Protein AF-A0A2S3QBE5-F1 (afdb_monomer)

Radius of gyration: 23.79 Å; Cα contacts (8 Å, |Δi|>4): 312; chains: 1; bounding box: 50×62×62 Å

Nearest PDB structures (foldseek):
  3r3p-assembly1_B  TM=7.585E-01  e=1.479E-03  Bacillus phage 0305phi8-36
  9g6k-assembly1_LJ  TM=3.869E-01  e=1.834E-02  Toxoplasma gondii
  1a79-assembly1_D  TM=4.266E-01  e=2.723E-01  Methanocaldococcus jannaschii
  7ug6-assembly1_b  TM=2.601E-01  e=4.556E+00  Saccharomyces cerevisiae S288C

Foldseek 3Di:
DQAQFQQADQEEEAEDPFAADPVRQGDPCSDCCQDPCLLVVLVSRQRSHLHYYHYHYHDALVSDDPVDDGRPNVVVVSQVRVCVVVVNQDNPPPDPLPPDDDDPLLVVLVVLLVVVVWPWRAQDDDDPDGFRTWTAQPVDPNHTQEGEHEDDPDPDDDPVVVVVVVVVQVVVVSSLHDYDYDYSVVCVVCVPVSSVVVVVSVVVRNVSVVVVCVVDDDDDDDDDDDDDDDQDFPDDADDADADDDLVPDDLVNLLSNLVRRCNSSGDDDLVRSLVVVCVVRVPPDDDPVSSVSSVVSVVVNVVVVVPDPPPDD

Structure (mmCIF, N/CA/C/O backbone):
data_AF-A0A2S3QBE5-F1
#
_entry.id   AF-A0A2S3QBE5-F1
#
loop_
_atom_site.group_PDB
_atom_site.id
_atom_site.type_symbol
_atom_site.label_atom_id
_atom_site.label_alt_id
_atom_site.label_comp_id
_atom_site.label_asym_id
_atom_site.label_entity_id
_atom_site.label_seq_id
_atom_site.pdbx_PDB_ins_code
_atom_site.Cartn_x
_atom_site.Cartn_y
_atom_site.Cartn_z
_atom_site.occupancy
_atom_site.B_iso_or_equiv
_atom_site.auth_seq_id
_atom_site.auth_comp_id
_atom_site.auth_asym_id
_atom_site.auth_atom_id
_atom_site.pdbx_PDB_model_num
ATOM 1 N N . MET A 1 1 ? 8.080 -16.295 -15.513 1.00 43.34 1 MET 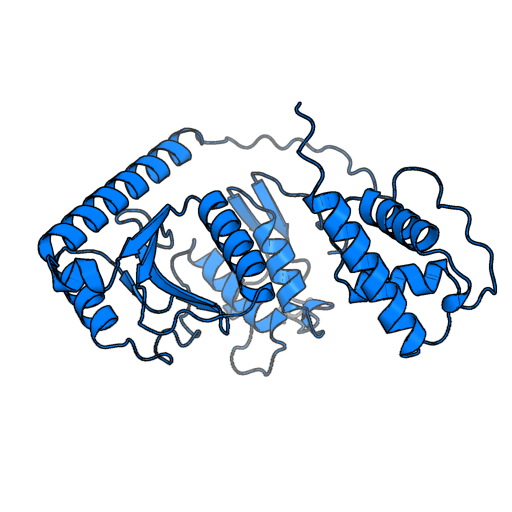A N 1
ATOM 2 C CA . MET A 1 1 ? 7.511 -15.038 -14.967 1.00 43.34 1 MET A CA 1
ATOM 3 C C . MET A 1 1 ? 7.467 -13.887 -15.988 1.00 43.34 1 MET A C 1
ATOM 5 O O . MET A 1 1 ? 7.116 -12.779 -15.624 1.00 43.34 1 MET A O 1
ATOM 9 N N . GLU A 1 2 ? 7.754 -14.125 -17.274 1.00 36.88 2 GLU A N 1
ATOM 10 C CA . GLU A 1 2 ? 7.909 -13.078 -18.308 1.00 36.88 2 GLU A CA 1
ATOM 11 C C . GLU A 1 2 ? 6.591 -12.658 -19.005 1.00 36.88 2 GLU A C 1
ATOM 13 O O . GLU A 1 2 ? 6.617 -11.936 -19.992 1.00 36.88 2 GLU A O 1
ATOM 18 N N . ARG A 1 3 ? 5.424 -13.124 -18.528 1.00 38.88 3 ARG A N 1
ATOM 19 C CA . ARG A 1 3 ? 4.136 -13.016 -19.254 1.00 38.88 3 ARG A CA 1
ATOM 20 C C . ARG A 1 3 ? 3.003 -12.293 -18.518 1.00 38.88 3 ARG A C 1
ATOM 22 O O . ARG A 1 3 ? 1.877 -12.337 -18.987 1.00 38.88 3 ARG A O 1
ATOM 29 N N . VAL A 1 4 ? 3.265 -11.642 -17.386 1.00 40.47 4 VAL A N 1
ATOM 30 C CA . VAL A 1 4 ? 2.201 -11.019 -16.569 1.00 40.47 4 VAL A CA 1
ATOM 31 C C . VAL A 1 4 ? 2.494 -9.543 -16.331 1.00 40.47 4 VAL A C 1
ATOM 33 O O . VAL A 1 4 ? 2.437 -9.057 -15.210 1.00 40.47 4 VAL A O 1
ATOM 36 N N . GLN A 1 5 ? 2.903 -8.817 -17.370 1.00 39.81 5 GLN A N 1
ATOM 37 C CA . GLN A 1 5 ? 3.203 -7.396 -17.247 1.00 39.81 5 GLN A CA 1
ATOM 38 C C . GLN A 1 5 ? 2.290 -6.616 -18.189 1.00 39.81 5 GLN A C 1
ATOM 40 O O . GLN A 1 5 ? 2.510 -6.630 -19.390 1.00 39.81 5 GLN A O 1
ATOM 45 N N . GLY A 1 6 ? 1.227 -6.033 -17.623 1.00 46.50 6 GLY A N 1
ATOM 46 C CA . GLY A 1 6 ? 0.128 -5.378 -18.349 1.00 46.50 6 GLY A CA 1
ATOM 47 C C . GLY A 1 6 ? -1.215 -6.116 -18.263 1.00 46.50 6 GLY A C 1
ATOM 48 O O . GLY A 1 6 ? -2.249 -5.504 -18.494 1.00 46.50 6 GLY A O 1
ATOM 49 N N . ASP A 1 7 ? -1.216 -7.399 -17.876 1.00 59.62 7 ASP A N 1
ATOM 50 C CA . ASP A 1 7 ? -2.447 -8.188 -17.744 1.00 59.62 7 ASP A CA 1
ATOM 51 C C . ASP A 1 7 ? -2.943 -8.218 -16.292 1.00 59.62 7 ASP A C 1
ATOM 53 O O . ASP A 1 7 ? -2.419 -8.951 -15.454 1.00 59.62 7 ASP A O 1
ATOM 57 N N . GLU A 1 8 ? -3.916 -7.367 -15.983 1.00 64.38 8 GLU A N 1
ATOM 58 C CA . GLU A 1 8 ? -4.601 -7.308 -14.693 1.00 64.38 8 GLU A CA 1
ATOM 59 C C . GLU A 1 8 ? -5.968 -7.998 -14.811 1.00 64.38 8 GLU A C 1
ATOM 61 O O . GLU A 1 8 ? -6.742 -7.745 -15.742 1.00 64.38 8 GLU A O 1
ATOM 66 N N . ARG A 1 9 ? -6.284 -8.889 -13.870 1.00 78.31 9 ARG A N 1
ATOM 67 C CA . ARG A 1 9 ? -7.507 -9.706 -13.883 1.00 78.31 9 ARG A CA 1
ATOM 68 C C . ARG A 1 9 ? -8.225 -9.597 -12.547 1.00 78.31 9 ARG A C 1
ATOM 70 O O . ARG A 1 9 ? -7.594 -9.411 -11.514 1.00 78.31 9 ARG A O 1
ATOM 77 N N . ASP A 1 10 ? -9.548 -9.760 -12.549 1.00 78.19 10 ASP A N 1
ATOM 78 C CA . ASP A 1 10 ? -10.312 -9.796 -11.292 1.00 78.19 10 ASP A CA 1
ATOM 79 C C . ASP A 1 10 ? -9.850 -10.935 -10.374 1.00 78.19 10 ASP A C 1
ATOM 81 O O . ASP A 1 10 ? -9.763 -10.752 -9.160 1.00 78.19 10 ASP A O 1
ATOM 85 N N . ALA A 1 11 ? -9.495 -12.077 -10.963 1.00 83.12 11 ALA A N 1
ATOM 86 C CA . ALA A 1 11 ? -8.949 -13.233 -10.273 1.00 83.12 11 ALA A CA 1
ATOM 87 C C . ALA A 1 11 ? -7.637 -13.678 -10.928 1.00 83.12 11 ALA A C 1
ATOM 89 O O . ALA A 1 11 ? -7.572 -13.824 -12.152 1.00 83.12 11 ALA A O 1
ATOM 90 N N . VAL A 1 12 ? -6.602 -13.914 -10.122 1.00 85.31 12 VAL A N 1
ATOM 91 C CA . VAL A 1 12 ? -5.307 -14.446 -10.572 1.00 85.31 12 VAL A CA 1
ATOM 92 C C . VAL A 1 12 ? -4.939 -15.668 -9.744 1.00 85.31 12 VAL A C 1
ATOM 94 O O . VAL A 1 12 ? -5.069 -15.664 -8.524 1.00 85.31 12 VAL A O 1
ATOM 97 N N . ILE A 1 13 ? -4.423 -16.702 -10.411 1.00 89.06 13 ILE A N 1
ATOM 98 C CA . ILE A 1 13 ? -3.770 -17.837 -9.757 1.00 89.06 13 ILE A CA 1
ATOM 99 C C . ILE A 1 13 ? -2.258 -17.640 -9.873 1.00 89.06 13 ILE A C 1
ATOM 101 O O . ILE A 1 13 ? -1.700 -17.674 -10.972 1.00 89.06 13 ILE A O 1
ATOM 105 N N . LEU A 1 14 ? -1.592 -17.439 -8.739 1.00 88.69 14 LEU A N 1
ATOM 106 C CA . LEU A 1 14 ? -0.142 -17.359 -8.639 1.00 88.69 14 LEU A CA 1
ATOM 107 C C . LEU A 1 14 ? 0.417 -18.718 -8.220 1.00 88.69 14 LEU A C 1
ATOM 109 O O . LEU A 1 14 ? 0.373 -19.097 -7.053 1.00 88.69 14 LEU A O 1
ATOM 113 N N . SER A 1 15 ? 0.968 -19.451 -9.184 1.00 89.56 15 SER A N 1
ATOM 114 C CA . SER A 1 15 ? 1.660 -20.711 -8.913 1.00 89.56 15 SER A CA 1
ATOM 115 C C . SER A 1 15 ? 3.145 -20.475 -8.630 1.00 89.56 15 SER A C 1
ATOM 117 O O . SER A 1 15 ? 3.867 -19.894 -9.449 1.00 89.56 15 SER A O 1
ATOM 119 N N . ILE A 1 16 ? 3.610 -20.947 -7.475 1.00 87.81 16 ILE A N 1
ATOM 120 C CA . ILE A 1 16 ? 5.018 -20.946 -7.091 1.00 87.81 16 ILE A CA 1
ATOM 121 C C . ILE A 1 16 ? 5.682 -22.164 -7.732 1.00 87.81 16 ILE A C 1
ATOM 123 O O . ILE A 1 16 ? 5.555 -23.288 -7.263 1.00 87.81 16 ILE A O 1
ATOM 127 N N . GLY A 1 17 ? 6.401 -21.940 -8.830 1.00 83.06 17 GLY A N 1
ATOM 128 C CA . GLY A 1 17 ? 7.064 -23.002 -9.599 1.00 83.06 17 GLY A CA 1
ATOM 129 C C . GLY A 1 17 ? 8.332 -23.586 -8.959 1.00 83.06 17 GLY A C 1
ATOM 130 O O . GLY A 1 17 ? 9.135 -24.189 -9.668 1.00 83.06 17 GLY A O 1
ATOM 131 N N . TYR A 1 18 ? 8.550 -23.367 -7.661 1.00 85.31 18 TYR A N 1
ATOM 132 C CA . TYR A 1 18 ? 9.656 -23.945 -6.895 1.00 85.31 18 TYR A CA 1
ATOM 133 C C . TYR A 1 18 ? 9.114 -25.050 -5.994 1.00 85.31 18 TYR A C 1
ATOM 135 O O . TYR A 1 18 ? 7.954 -25.011 -5.599 1.00 85.31 18 TYR A O 1
ATOM 143 N N . GLY A 1 19 ? 9.950 -26.020 -5.645 1.00 85.25 19 GLY A N 1
ATOM 144 C CA . GLY A 1 19 ? 9.513 -27.129 -4.814 1.00 85.25 19 GLY A CA 1
ATOM 145 C C . GLY A 1 19 ? 10.673 -27.916 -4.242 1.00 85.25 19 GLY A C 1
ATOM 146 O O . GLY A 1 19 ? 11.823 -27.749 -4.656 1.00 85.25 19 GLY A O 1
ATOM 147 N N . LYS A 1 20 ? 10.341 -28.765 -3.272 1.00 83.75 20 LYS A N 1
ATOM 148 C CA . LYS A 1 20 ? 11.278 -29.682 -2.632 1.00 83.75 20 LYS A CA 1
ATOM 149 C C . LYS A 1 20 ? 11.842 -30.664 -3.657 1.00 83.75 20 LYS A C 1
ATOM 151 O O . LYS A 1 20 ? 11.155 -31.079 -4.591 1.00 83.75 20 LYS A O 1
ATOM 156 N N . ASP A 1 21 ? 13.102 -31.030 -3.486 1.00 85.94 21 ASP A N 1
ATOM 157 C CA . ASP A 1 21 ? 13.710 -32.107 -4.256 1.00 85.94 21 ASP A CA 1
ATOM 158 C C . ASP A 1 21 ? 13.227 -33.490 -3.777 1.00 85.94 21 ASP A C 1
ATOM 160 O O . ASP A 1 21 ? 12.387 -33.618 -2.884 1.00 85.94 21 ASP A O 1
ATOM 164 N N . ARG A 1 22 ? 13.772 -34.562 -4.366 1.00 86.56 22 ARG A N 1
ATOM 165 C CA . ARG A 1 22 ? 13.424 -35.947 -3.998 1.00 86.56 22 ARG A CA 1
ATOM 166 C C . ARG A 1 22 ? 13.763 -36.303 -2.545 1.00 86.56 22 ARG A C 1
ATOM 168 O O . ARG A 1 22 ? 13.213 -37.273 -2.039 1.00 86.56 22 ARG A O 1
ATOM 175 N N . SER A 1 23 ? 14.654 -35.553 -1.895 1.00 80.75 23 SER A N 1
ATOM 176 C CA . SER A 1 23 ? 14.977 -35.707 -0.471 1.00 80.75 23 SER A CA 1
ATOM 177 C C . SER A 1 23 ? 14.061 -34.903 0.453 1.00 80.75 23 SER A C 1
ATOM 179 O O . SER A 1 23 ? 14.264 -34.913 1.662 1.00 80.75 23 SER A O 1
ATOM 181 N N . GLY A 1 24 ? 13.057 -34.202 -0.082 1.00 75.81 24 GLY A N 1
ATOM 182 C CA . GLY A 1 24 ? 12.172 -33.348 0.710 1.00 75.81 24 GLY A CA 1
ATOM 183 C C . GLY A 1 24 ? 12.816 -32.024 1.130 1.00 75.81 24 GLY A C 1
ATOM 184 O O . GLY A 1 24 ? 12.219 -31.278 1.902 1.00 75.81 24 GLY A O 1
ATOM 185 N N . THR A 1 25 ? 14.005 -31.706 0.611 1.00 80.25 25 THR A N 1
ATOM 186 C CA . THR A 1 25 ? 14.723 -30.468 0.926 1.00 80.25 25 THR A CA 1
ATOM 187 C C . THR A 1 25 ? 14.330 -29.383 -0.064 1.00 80.25 25 THR A C 1
ATOM 189 O O . THR A 1 25 ? 14.276 -29.636 -1.266 1.00 80.25 25 THR A O 1
ATOM 192 N N . LEU A 1 26 ? 14.067 -28.164 0.415 1.00 84.56 26 LEU A N 1
ATOM 193 C CA . LEU A 1 26 ? 13.788 -27.020 -0.451 1.00 84.56 26 LEU A CA 1
ATOM 194 C C . LEU A 1 26 ? 15.109 -26.414 -0.971 1.00 84.56 26 LEU A C 1
ATOM 196 O O . LEU A 1 26 ? 15.860 -25.813 -0.196 1.00 84.56 26 LEU A O 1
ATOM 200 N N . PRO A 1 27 ? 15.434 -26.534 -2.272 1.00 84.75 27 PRO A N 1
ATOM 201 C CA . PRO A 1 27 ? 16.610 -25.887 -2.827 1.00 84.75 27 PRO A CA 1
ATOM 202 C C . PRO A 1 27 ? 16.398 -24.370 -2.909 1.00 84.75 27 PRO A C 1
ATOM 204 O O . PRO A 1 27 ? 15.443 -23.890 -3.516 1.00 84.75 27 PRO A O 1
ATOM 207 N N . TYR A 1 28 ? 17.355 -23.593 -2.396 1.00 85.69 28 TYR A N 1
ATOM 208 C CA . TYR A 1 28 ? 17.335 -22.119 -2.423 1.00 85.69 28 TYR A CA 1
ATOM 209 C C . TYR A 1 28 ? 17.768 -21.573 -3.783 1.00 85.69 28 TYR A C 1
ATOM 211 O O . TYR A 1 28 ? 18.736 -20.828 -3.919 1.00 85.69 28 TYR A O 1
ATOM 219 N N . ARG A 1 29 ? 17.061 -21.998 -4.827 1.00 83.69 29 ARG A N 1
ATOM 220 C CA . ARG A 1 29 ? 17.306 -21.620 -6.219 1.00 83.69 29 ARG A CA 1
ATOM 221 C C . ARG A 1 29 ? 16.094 -20.871 -6.763 1.00 83.69 29 ARG A C 1
ATOM 223 O O . ARG A 1 29 ? 15.560 -21.222 -7.808 1.00 83.69 29 ARG A O 1
ATOM 230 N N . PHE A 1 30 ? 15.691 -19.806 -6.069 1.00 83.19 30 PHE A N 1
ATOM 231 C CA . PHE A 1 30 ? 14.533 -18.962 -6.404 1.00 83.19 30 PHE A CA 1
ATOM 232 C C . PHE A 1 30 ? 14.728 -18.071 -7.649 1.00 83.19 30 PHE A C 1
ATOM 234 O O . PHE A 1 30 ? 14.044 -17.059 -7.820 1.00 83.19 30 PHE A O 1
ATOM 241 N N . GLY A 1 31 ? 15.676 -18.436 -8.520 1.00 82.69 31 GLY A N 1
ATOM 242 C CA . GLY A 1 31 ? 15.899 -17.838 -9.831 1.00 82.69 31 GLY A CA 1
ATOM 243 C C . GLY A 1 31 ? 15.873 -16.302 -9.811 1.00 82.69 31 GLY A C 1
ATOM 244 O O . GLY A 1 31 ? 16.629 -15.699 -9.050 1.00 82.69 31 GLY A O 1
ATOM 245 N N . PRO A 1 32 ? 14.994 -15.652 -10.600 1.00 76.25 32 PRO A N 1
ATOM 246 C CA . PRO A 1 32 ? 14.917 -14.193 -10.684 1.00 76.25 32 PRO A CA 1
ATOM 247 C C . PRO A 1 32 ? 14.670 -13.449 -9.366 1.00 76.25 32 PRO A C 1
ATOM 249 O O . PRO A 1 32 ? 14.947 -12.252 -9.312 1.00 76.25 32 PRO A O 1
ATOM 252 N N . LEU A 1 33 ? 14.152 -14.115 -8.326 1.00 77.75 33 LEU A N 1
ATOM 253 C CA . LEU A 1 33 ? 13.943 -13.496 -7.012 1.00 77.75 33 LEU A CA 1
ATOM 254 C C . LEU A 1 33 ? 15.252 -13.288 -6.242 1.00 77.75 33 LEU A C 1
ATOM 256 O O . LEU A 1 33 ? 15.289 -12.440 -5.356 1.00 77.75 33 LEU A O 1
ATOM 260 N N . LEU A 1 34 ? 16.313 -14.023 -6.603 1.00 72.06 34 LEU A N 1
ATOM 261 C CA . LEU A 1 34 ? 17.650 -13.899 -6.011 1.00 72.06 34 LEU A CA 1
ATOM 262 C C . LEU A 1 34 ? 18.434 -12.685 -6.530 1.00 72.06 34 LEU A C 1
ATOM 264 O O . LEU A 1 34 ? 19.471 -12.335 -5.972 1.00 72.06 34 LEU A O 1
ATOM 268 N N . HIS A 1 35 ? 17.981 -12.063 -7.618 1.00 75.06 35 HIS A N 1
ATOM 269 C CA . HIS A 1 35 ? 18.658 -10.928 -8.239 1.00 75.06 35 HIS A CA 1
ATOM 270 C C . HIS A 1 35 ? 18.122 -9.590 -7.714 1.00 75.06 35 HIS A C 1
ATOM 272 O O . HIS A 1 35 ? 16.992 -9.504 -7.235 1.00 75.06 35 HIS A O 1
ATOM 278 N N . ASN A 1 36 ? 18.909 -8.521 -7.874 1.00 56.72 36 ASN A N 1
ATOM 279 C CA . ASN A 1 36 ? 18.459 -7.156 -7.587 1.00 56.72 36 ASN A CA 1
ATOM 280 C C . ASN A 1 36 ? 17.172 -6.838 -8.370 1.00 56.72 36 ASN A C 1
ATOM 282 O O . ASN A 1 36 ? 17.108 -7.059 -9.583 1.00 56.72 36 ASN A O 1
ATOM 286 N N . GLY A 1 37 ? 16.147 -6.327 -7.683 1.00 60.53 37 GLY A N 1
ATOM 287 C CA . GLY A 1 37 ? 14.826 -6.095 -8.268 1.00 60.53 37 GLY A CA 1
ATOM 288 C C . GLY A 1 37 ? 13.899 -7.315 -8.236 1.00 60.53 37 GLY A C 1
ATOM 289 O O . GLY A 1 37 ? 12.784 -7.231 -8.756 1.00 60.53 37 GLY A O 1
ATOM 290 N N . GLY A 1 38 ? 14.315 -8.439 -7.643 1.00 68.06 38 GLY A N 1
ATOM 291 C CA . GLY A 1 38 ? 13.465 -9.609 -7.411 1.00 68.06 38 GLY A CA 1
ATOM 292 C C . GLY A 1 38 ? 12.200 -9.264 -6.619 1.00 68.06 38 GLY A C 1
ATOM 293 O O . GLY A 1 38 ? 11.112 -9.720 -6.962 1.00 68.06 38 GLY A O 1
ATOM 294 N N . GLU A 1 39 ? 12.317 -8.359 -5.649 1.00 71.62 39 GLU A N 1
ATOM 295 C CA . GLU A 1 39 ? 11.208 -7.792 -4.880 1.00 71.62 39 GLU A CA 1
ATOM 296 C C . GLU A 1 39 ? 10.177 -7.075 -5.761 1.00 71.62 39 GLU A C 1
ATOM 298 O O . GLU A 1 39 ? 8.972 -7.241 -5.587 1.00 71.62 39 GLU A O 1
ATOM 303 N N . ARG A 1 40 ? 10.633 -6.337 -6.781 1.00 67.00 40 ARG A N 1
ATOM 304 C CA . ARG A 1 40 ? 9.733 -5.654 -7.720 1.00 67.00 40 ARG A CA 1
ATOM 305 C C . ARG A 1 40 ? 8.982 -6.658 -8.582 1.00 67.00 40 ARG A C 1
ATOM 307 O O . ARG A 1 40 ? 7.804 -6.458 -8.851 1.00 67.00 40 ARG A O 1
ATOM 314 N N . ARG A 1 41 ? 9.645 -7.743 -8.995 1.00 75.81 41 ARG A N 1
ATOM 315 C CA . ARG A 1 41 ? 9.019 -8.821 -9.780 1.00 75.81 41 ARG A CA 1
ATOM 316 C C . ARG A 1 41 ? 7.939 -9.535 -8.977 1.00 75.81 41 ARG A C 1
ATOM 318 O O . ARG A 1 41 ? 6.878 -9.811 -9.527 1.00 75.81 41 ARG A O 1
ATOM 325 N N . LEU A 1 42 ? 8.200 -9.800 -7.698 1.00 79.81 42 LEU A N 1
ATOM 326 C CA . LEU A 1 42 ? 7.221 -10.401 -6.800 1.00 79.81 42 LEU A CA 1
ATOM 327 C C . LEU A 1 42 ? 6.007 -9.484 -6.611 1.00 79.81 42 LEU A C 1
ATOM 329 O O . LEU A 1 42 ? 4.886 -9.920 -6.853 1.00 79.81 42 LEU A O 1
ATOM 333 N N . ASN A 1 43 ? 6.229 -8.206 -6.290 1.00 76.62 43 ASN A N 1
ATOM 334 C CA . ASN A 1 43 ? 5.146 -7.228 -6.151 1.00 76.62 43 ASN A CA 1
ATOM 335 C C . ASN A 1 43 ? 4.303 -7.149 -7.423 1.00 76.62 43 ASN A C 1
ATOM 337 O O . ASN A 1 43 ? 3.082 -7.209 -7.362 1.00 76.62 43 ASN A O 1
ATOM 341 N N . VAL A 1 44 ? 4.964 -7.096 -8.581 1.00 78.06 44 VAL A N 1
ATOM 342 C CA . VAL A 1 44 ? 4.303 -7.101 -9.885 1.00 78.06 44 VAL A CA 1
ATOM 343 C C . VAL A 1 44 ? 3.485 -8.364 -10.126 1.00 78.06 44 VAL A C 1
ATOM 345 O O . VAL A 1 44 ? 2.516 -8.271 -10.859 1.00 78.06 44 VAL A O 1
ATOM 348 N N . ALA A 1 45 ? 3.853 -9.527 -9.590 1.00 76.44 45 ALA A N 1
ATOM 349 C CA . ALA A 1 45 ? 3.053 -10.742 -9.733 1.00 76.44 45 ALA A CA 1
ATOM 350 C C . ALA A 1 45 ? 1.828 -10.729 -8.804 1.00 76.44 45 ALA A C 1
ATOM 352 O O . ALA A 1 45 ? 0.742 -11.127 -9.219 1.00 76.44 45 ALA A O 1
ATOM 353 N N . ILE A 1 46 ? 2.001 -10.240 -7.573 1.00 81.00 46 ILE A N 1
ATOM 354 C CA . ILE A 1 46 ? 0.954 -10.175 -6.545 1.00 81.00 46 ILE A CA 1
ATOM 355 C C . ILE A 1 46 ? -0.132 -9.162 -6.931 1.00 81.00 46 ILE A C 1
ATOM 357 O O . ILE A 1 46 ? -1.318 -9.470 -6.860 1.00 81.00 46 ILE A O 1
ATOM 361 N N . THR A 1 47 ? 0.243 -7.977 -7.419 1.00 73.81 47 THR A N 1
ATOM 362 C CA . THR A 1 47 ? -0.705 -6.885 -7.715 1.00 73.81 47 THR A CA 1
ATOM 363 C C . THR A 1 47 ? -1.458 -7.036 -9.041 1.00 73.81 47 THR A C 1
ATOM 365 O O . THR A 1 47 ? -2.087 -6.093 -9.510 1.00 73.81 47 THR A O 1
ATOM 368 N N . ARG A 1 48 ? -1.411 -8.215 -9.677 1.00 76.06 48 ARG A N 1
ATOM 369 C CA . ARG A 1 48 ? -2.159 -8.498 -10.922 1.00 76.06 48 ARG A CA 1
ATOM 370 C C . ARG A 1 48 ? -3.600 -8.886 -10.673 1.00 76.06 48 ARG A C 1
ATOM 372 O O . ARG A 1 48 ? -4.411 -8.811 -11.594 1.00 76.06 48 ARG A O 1
ATOM 379 N N . ALA A 1 49 ? -3.895 -9.322 -9.455 1.00 79.56 49 ALA A N 1
ATOM 380 C CA . ALA A 1 49 ? -5.248 -9.551 -8.995 1.00 79.56 49 ALA A CA 1
ATOM 381 C C . ALA A 1 49 ? -5.891 -8.223 -8.588 1.00 79.56 49 ALA A C 1
ATOM 383 O O . ALA A 1 49 ? -5.384 -7.550 -7.695 1.00 79.56 49 ALA A O 1
ATOM 384 N N . ARG A 1 50 ? -7.041 -7.885 -9.181 1.00 71.06 50 ARG A N 1
ATOM 385 C CA . ARG A 1 50 ? -7.865 -6.753 -8.718 1.00 71.06 50 ARG A CA 1
ATOM 386 C C . ARG A 1 50 ? -8.668 -7.079 -7.481 1.00 71.06 50 ARG A C 1
ATOM 388 O O . ARG A 1 50 ? -8.876 -6.217 -6.639 1.00 71.06 50 ARG A O 1
ATOM 395 N N . LYS A 1 51 ? -9.196 -8.305 -7.429 1.00 74.38 51 LYS A N 1
ATOM 396 C CA . LYS A 1 51 ? -10.143 -8.725 -6.393 1.00 74.38 51 LYS A CA 1
ATOM 397 C C . LYS A 1 51 ? -9.636 -9.928 -5.620 1.00 74.38 51 LYS A C 1
ATOM 399 O O . LYS A 1 51 ? -9.677 -9.919 -4.399 1.00 74.38 51 LYS A O 1
ATOM 404 N N . THR A 1 52 ? -9.174 -10.967 -6.314 1.00 80.06 52 THR A N 1
ATOM 405 C CA . THR A 1 52 ? -8.809 -12.241 -5.675 1.00 80.06 52 THR A CA 1
ATOM 406 C C . THR A 1 52 ? -7.500 -12.802 -6.217 1.00 80.06 52 THR A C 1
ATOM 408 O O . THR A 1 52 ? -7.276 -12.850 -7.428 1.00 80.06 52 THR A O 1
ATOM 411 N N . LEU A 1 53 ? -6.632 -13.239 -5.305 1.00 86.56 53 LEU A N 1
ATOM 412 C CA . LEU A 1 53 ? -5.363 -13.887 -5.612 1.00 86.56 53 LEU A CA 1
ATOM 413 C C . LEU A 1 53 ? -5.334 -15.260 -4.941 1.00 86.56 53 LEU A C 1
ATOM 415 O O . LEU A 1 53 ? -5.374 -15.353 -3.718 1.00 86.56 53 LEU A O 1
ATOM 419 N N . THR A 1 54 ? -5.241 -16.321 -5.735 1.00 89.06 54 THR A N 1
ATOM 420 C CA . THR A 1 54 ? -5.065 -17.689 -5.235 1.00 89.06 54 THR A CA 1
ATOM 421 C C . THR A 1 54 ? -3.607 -18.085 -5.381 1.00 89.06 54 THR A C 1
ATOM 423 O O . THR A 1 54 ? -3.084 -18.122 -6.495 1.00 89.06 54 THR A O 1
ATOM 426 N N . VAL A 1 55 ? -2.943 -18.405 -4.274 1.00 89.44 55 VAL A N 1
ATOM 427 C CA . VAL A 1 55 ? -1.552 -18.871 -4.285 1.00 89.44 55 VAL A CA 1
ATOM 428 C C . VAL A 1 55 ? -1.531 -20.396 -4.280 1.00 89.44 55 VAL A C 1
ATOM 430 O O . VAL A 1 55 ? -2.180 -21.025 -3.451 1.00 89.44 55 VAL A O 1
ATOM 433 N N . VAL A 1 56 ? -0.780 -20.995 -5.204 1.00 91.19 56 VAL A N 1
ATOM 434 C CA . VAL A 1 56 ? -0.570 -22.447 -5.275 1.00 91.19 56 VAL A CA 1
ATOM 435 C C . VAL A 1 56 ? 0.914 -22.724 -5.084 1.00 91.19 56 VAL A C 1
ATOM 437 O O . VAL A 1 56 ? 1.723 -22.339 -5.928 1.00 91.19 56 VAL A O 1
ATOM 440 N N . SER A 1 57 ? 1.276 -23.396 -3.994 1.00 89.62 57 SER A N 1
ATOM 441 C CA . SER A 1 57 ? 2.661 -23.733 -3.652 1.00 89.62 57 SER A CA 1
ATOM 442 C C . SER A 1 57 ? 2.777 -25.202 -3.247 1.00 89.62 57 SER A C 1
ATOM 444 O O . SER A 1 57 ? 1.841 -25.768 -2.686 1.00 89.62 57 SER A O 1
ATOM 446 N N . SER A 1 58 ? 3.924 -25.825 -3.529 1.00 88.12 58 SER A N 1
ATOM 447 C CA . SER A 1 58 ? 4.240 -27.197 -3.097 1.00 88.12 58 SER A CA 1
ATOM 448 C C . SER A 1 58 ? 5.080 -27.252 -1.811 1.00 88.12 58 SER A C 1
ATOM 450 O O . SER A 1 58 ? 5.612 -28.307 -1.466 1.00 88.12 58 SER A O 1
ATOM 452 N N . PHE A 1 59 ? 5.298 -26.109 -1.170 1.00 88.81 59 PHE A N 1
ATOM 453 C CA . PHE A 1 59 ? 6.018 -25.935 0.090 1.00 88.81 59 PHE A CA 1
ATOM 454 C C . PHE A 1 59 ? 5.401 -24.750 0.843 1.00 88.81 59 PHE A C 1
ATOM 456 O O . PHE A 1 59 ? 4.743 -23.908 0.220 1.00 88.81 59 PHE A O 1
ATOM 463 N N . ASP A 1 60 ? 5.611 -24.693 2.152 1.00 86.69 60 ASP A N 1
ATOM 464 C CA . ASP A 1 60 ? 5.068 -23.650 3.024 1.00 86.69 60 ASP A CA 1
ATOM 465 C C . ASP A 1 60 ? 6.158 -22.702 3.555 1.00 86.69 60 ASP A C 1
ATOM 467 O O . ASP A 1 60 ? 7.357 -22.918 3.352 1.00 86.69 60 ASP A O 1
ATOM 471 N N . SER A 1 61 ? 5.749 -21.612 4.203 1.00 87.38 61 SER A N 1
ATOM 472 C CA . SER A 1 61 ? 6.654 -20.593 4.752 1.00 87.38 61 SER A CA 1
ATOM 473 C C . SER A 1 61 ? 7.673 -21.148 5.763 1.00 87.38 61 SER A C 1
ATOM 475 O O . SER A 1 61 ? 8.770 -20.595 5.889 1.00 87.38 61 SER A O 1
ATOM 477 N N . ARG A 1 62 ? 7.358 -22.261 6.443 1.00 84.75 62 ARG A N 1
ATOM 478 C CA . ARG A 1 62 ? 8.205 -22.931 7.451 1.00 84.75 62 ARG A CA 1
ATOM 479 C C . ARG A 1 62 ? 9.240 -23.855 6.820 1.00 84.75 62 ARG A C 1
ATOM 481 O O . ARG A 1 62 ? 10.229 -24.192 7.462 1.00 84.75 62 ARG A O 1
ATOM 488 N N . ASP A 1 63 ? 9.046 -24.231 5.558 1.00 83.44 63 ASP A N 1
ATOM 489 C CA . ASP A 1 63 ? 10.077 -24.898 4.759 1.00 83.44 63 ASP A CA 1
ATOM 490 C C . ASP A 1 63 ? 11.228 -23.940 4.384 1.00 83.44 63 ASP A C 1
ATOM 492 O O . ASP A 1 63 ? 12.263 -24.371 3.863 1.00 83.44 63 ASP A O 1
ATOM 496 N N . MET A 1 64 ? 11.051 -22.636 4.637 1.00 85.62 64 MET A N 1
ATOM 497 C CA . MET A 1 64 ? 12.056 -21.596 4.453 1.00 85.62 64 MET A CA 1
ATOM 498 C C . MET A 1 64 ? 12.693 -21.203 5.800 1.00 85.62 64 MET A C 1
ATOM 500 O O . MET A 1 64 ? 12.008 -20.873 6.762 1.00 85.62 64 MET A O 1
ATOM 504 N N . ASP A 1 65 ? 14.020 -21.203 5.843 1.00 81.12 65 ASP A N 1
ATOM 505 C CA . ASP A 1 65 ? 14.884 -20.944 6.986 1.00 81.12 65 ASP A CA 1
ATOM 506 C C . ASP A 1 65 ? 14.976 -19.425 7.221 1.00 81.12 65 ASP A C 1
ATOM 508 O O . ASP A 1 65 ? 15.547 -18.727 6.374 1.00 81.12 65 ASP A O 1
ATOM 512 N N . PRO A 1 66 ? 14.415 -18.902 8.329 1.00 73.12 66 PRO A N 1
ATOM 513 C CA . PRO A 1 66 ? 14.430 -17.477 8.654 1.00 73.12 66 PRO A CA 1
ATOM 514 C C . PRO A 1 66 ? 15.830 -16.918 8.902 1.00 73.12 66 PRO A C 1
ATOM 516 O O . PRO A 1 66 ? 16.069 -15.745 8.632 1.00 73.12 66 PRO A O 1
ATOM 519 N N . GLU A 1 67 ? 16.746 -17.731 9.430 1.00 76.38 67 GLU A N 1
ATOM 520 C CA . GLU A 1 67 ? 18.073 -17.274 9.860 1.00 76.38 67 GLU A CA 1
ATOM 521 C C . GLU A 1 67 ? 19.055 -17.201 8.687 1.00 76.38 67 GLU A C 1
ATOM 523 O O . GLU A 1 67 ? 20.124 -16.584 8.758 1.00 76.38 67 GLU A O 1
ATOM 528 N N . ARG A 1 68 ? 18.688 -17.808 7.556 1.00 80.00 68 ARG A N 1
ATOM 529 C CA . ARG A 1 68 ? 19.492 -17.769 6.348 1.00 80.00 68 ARG A CA 1
ATOM 530 C C . ARG A 1 68 ? 19.455 -16.381 5.718 1.00 80.00 68 ARG A C 1
ATOM 532 O O . ARG A 1 68 ? 18.402 -15.856 5.375 1.00 80.00 68 ARG A O 1
ATOM 539 N N . LYS A 1 69 ? 20.635 -15.835 5.411 1.00 78.19 69 LYS A N 1
ATOM 540 C CA . LYS A 1 69 ? 20.751 -14.601 4.622 1.00 78.19 69 LYS A CA 1
ATOM 541 C C . LYS A 1 69 ? 20.160 -14.800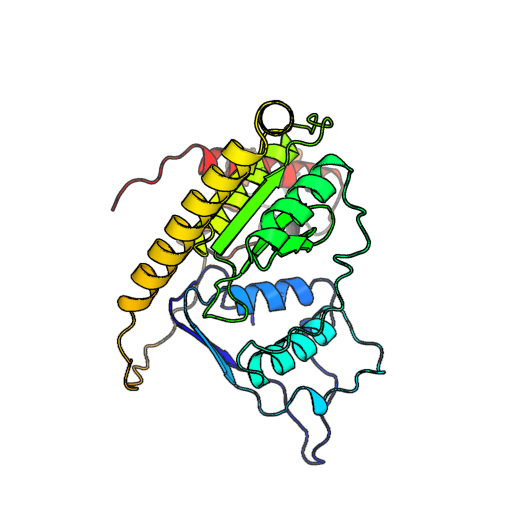 3.221 1.00 78.19 69 LYS A C 1
ATOM 543 O O . LYS A 1 69 ? 20.747 -15.488 2.381 1.00 78.19 69 LYS A O 1
ATOM 548 N N . MET A 1 70 ? 19.010 -14.183 2.979 1.00 79.31 70 MET A N 1
ATOM 549 C CA . MET A 1 70 ? 18.264 -14.247 1.727 1.00 79.31 70 MET A CA 1
ATOM 550 C C . MET A 1 70 ? 18.377 -12.923 0.960 1.00 79.31 70 MET A C 1
ATOM 552 O O . MET A 1 70 ? 18.818 -11.900 1.473 1.00 79.31 70 MET A O 1
ATOM 556 N N . SER A 1 71 ? 18.040 -12.946 -0.327 1.00 81.50 71 SER A N 1
ATOM 557 C CA . SER A 1 71 ? 17.782 -11.715 -1.077 1.00 81.50 71 SER A CA 1
ATOM 558 C C . SER A 1 71 ? 16.414 -11.159 -0.689 1.00 81.50 71 SER A C 1
ATOM 560 O O . SER A 1 71 ? 15.489 -11.947 -0.472 1.00 81.50 71 SER A O 1
ATOM 562 N N . ARG A 1 72 ? 16.224 -9.838 -0.768 1.00 77.62 72 ARG A N 1
ATOM 563 C CA . ARG A 1 72 ? 14.947 -9.185 -0.429 1.00 77.62 72 ARG A CA 1
ATOM 564 C C . ARG A 1 72 ? 13.721 -9.802 -1.116 1.00 77.62 72 ARG A C 1
ATOM 566 O O . ARG A 1 72 ? 12.673 -9.940 -0.499 1.00 77.62 72 ARG A O 1
ATOM 573 N N . GLY A 1 73 ? 13.839 -10.218 -2.380 1.00 80.12 73 GLY A N 1
ATOM 574 C CA . GLY A 1 73 ? 12.741 -10.874 -3.102 1.00 80.12 73 GLY A CA 1
ATOM 575 C C . GLY A 1 73 ? 12.332 -12.244 -2.540 1.00 80.12 73 GLY A C 1
ATOM 576 O O . GLY A 1 73 ? 11.177 -12.632 -2.672 1.00 80.12 73 GLY A O 1
ATOM 577 N N . VAL A 1 74 ? 13.255 -12.968 -1.903 1.00 87.06 74 VAL A N 1
ATOM 578 C CA . VAL A 1 74 ? 12.996 -14.281 -1.286 1.00 87.06 74 VAL A CA 1
ATOM 579 C C . VAL A 1 74 ? 12.456 -14.114 0.133 1.00 87.06 74 VAL A C 1
ATOM 581 O O . VAL A 1 74 ? 11.539 -14.835 0.509 1.00 87.06 74 VAL A O 1
ATOM 584 N N . GLU A 1 75 ? 12.945 -13.118 0.877 1.00 86.44 75 GLU A N 1
ATOM 585 C CA . GLU A 1 75 ? 12.361 -12.717 2.167 1.00 86.44 75 GLU A CA 1
ATOM 586 C C . GLU A 1 75 ? 10.882 -12.349 2.007 1.00 86.44 75 GLU A C 1
ATOM 588 O O . GLU A 1 75 ? 10.024 -12.878 2.708 1.00 86.44 75 GLU A O 1
ATOM 593 N N . LEU A 1 76 ? 10.568 -11.503 1.019 1.00 85.44 76 LEU A N 1
ATOM 594 C CA . LEU A 1 76 ? 9.190 -11.102 0.741 1.00 85.44 76 LEU A CA 1
ATOM 595 C C . LEU A 1 76 ? 8.326 -12.264 0.243 1.00 85.44 76 LEU A C 1
ATOM 597 O O . LEU A 1 76 ? 7.139 -12.292 0.542 1.00 85.44 76 LEU A O 1
ATOM 601 N N . LEU A 1 77 ? 8.892 -13.230 -0.492 1.00 90.12 77 LEU A N 1
ATOM 602 C CA . LEU A 1 77 ? 8.153 -14.434 -0.881 1.00 90.12 77 LEU A CA 1
ATOM 603 C C . LEU A 1 77 ? 7.760 -15.255 0.353 1.00 90.12 77 LEU A C 1
ATOM 605 O O . LEU A 1 77 ? 6.614 -15.685 0.438 1.00 90.12 77 LEU A O 1
ATOM 609 N N . ARG A 1 78 ? 8.684 -15.448 1.304 1.00 88.88 78 ARG A N 1
ATOM 610 C CA . ARG A 1 78 ? 8.408 -16.153 2.564 1.00 88.88 78 ARG A CA 1
ATOM 611 C C . ARG A 1 78 ? 7.301 -15.454 3.352 1.00 88.88 78 ARG A C 1
ATOM 613 O O . ARG A 1 78 ? 6.318 -16.098 3.702 1.00 88.88 78 ARG A O 1
ATOM 620 N N . ALA A 1 79 ? 7.434 -14.143 3.554 1.00 85.00 79 ALA A N 1
ATOM 621 C CA . ALA A 1 79 ? 6.434 -13.335 4.252 1.00 85.00 79 ALA A CA 1
ATOM 622 C C . ALA A 1 79 ? 5.066 -13.379 3.550 1.00 85.00 79 ALA A C 1
ATOM 624 O O . ALA A 1 79 ? 4.025 -13.468 4.194 1.00 85.00 79 ALA A O 1
ATOM 625 N N . PHE A 1 80 ? 5.054 -13.364 2.215 1.00 88.19 80 PHE A N 1
ATOM 626 C CA . PHE A 1 80 ? 3.822 -13.462 1.440 1.00 88.19 80 PHE A CA 1
ATOM 627 C C . PHE A 1 80 ? 3.155 -14.844 1.542 1.00 88.19 80 PHE A C 1
ATOM 629 O O . PHE A 1 80 ? 1.929 -14.919 1.589 1.00 88.19 80 PHE A O 1
ATOM 636 N N . LEU A 1 81 ? 3.931 -15.933 1.604 1.00 89.06 81 LEU A N 1
ATOM 637 C CA . LEU A 1 81 ? 3.394 -17.277 1.844 1.00 89.06 81 LEU A CA 1
ATOM 638 C C . LEU A 1 81 ? 2.782 -17.390 3.242 1.00 89.06 81 LEU A C 1
ATOM 640 O O . LEU A 1 81 ? 1.661 -17.872 3.358 1.00 89.06 81 LEU A O 1
ATOM 644 N N . GLU A 1 82 ? 3.446 -16.863 4.272 1.00 87.00 82 GLU A N 1
ATOM 645 C CA . GLU A 1 82 ? 2.890 -16.829 5.632 1.00 87.00 82 GLU A CA 1
ATOM 646 C C . GLU A 1 82 ? 1.587 -16.007 5.696 1.00 87.00 82 GLU A C 1
ATOM 648 O O . GLU A 1 82 ? 0.583 -16.424 6.285 1.00 87.00 82 GLU A O 1
ATOM 653 N N . TYR A 1 83 ? 1.565 -14.855 5.023 1.00 83.12 83 TYR A N 1
ATOM 654 C CA . TYR A 1 83 ? 0.362 -14.039 4.884 1.00 83.12 83 TYR A CA 1
ATOM 655 C C . TYR A 1 83 ? -0.778 -14.809 4.197 1.00 83.12 83 TYR A C 1
ATOM 657 O O . TYR A 1 83 ? -1.911 -14.797 4.675 1.00 83.12 83 TYR A O 1
ATOM 665 N N . ALA A 1 84 ? -0.491 -15.527 3.110 1.00 86.31 84 ALA A N 1
ATOM 666 C CA . ALA A 1 84 ? -1.488 -16.332 2.409 1.00 86.31 84 ALA A CA 1
ATOM 667 C C . ALA A 1 84 ? -1.989 -17.520 3.257 1.00 86.31 84 ALA A C 1
ATOM 669 O O . ALA A 1 84 ? -3.190 -17.781 3.294 1.00 86.31 84 ALA A O 1
ATOM 670 N N . GLU A 1 85 ? -1.098 -18.208 3.978 1.00 83.75 85 GLU A N 1
ATOM 671 C CA . GLU A 1 85 ? -1.423 -19.321 4.887 1.00 83.75 85 GLU A CA 1
ATOM 672 C C . GLU A 1 85 ? -2.345 -18.877 6.028 1.00 83.75 85 GLU A C 1
ATOM 674 O O . GLU A 1 85 ? -3.291 -19.576 6.399 1.00 83.75 85 GLU A O 1
ATOM 679 N N . SER A 1 86 ? -2.115 -17.673 6.546 1.00 78.06 86 SER A N 1
ATOM 680 C CA . SER A 1 86 ? -2.960 -17.052 7.566 1.00 78.06 86 SER A CA 1
ATOM 681 C C . SER A 1 86 ? -4.253 -16.443 7.018 1.00 78.06 86 SER A C 1
ATOM 683 O O . SER A 1 86 ? -4.947 -15.755 7.757 1.00 78.06 86 SER A O 1
ATOM 685 N N . HIS A 1 87 ? -4.585 -16.669 5.741 1.00 75.31 87 HIS A N 1
ATOM 686 C CA . HIS A 1 87 ? -5.766 -16.094 5.085 1.00 75.31 87 HIS A CA 1
ATOM 687 C C . HIS A 1 87 ? -5.819 -14.559 5.182 1.00 75.31 87 HIS A C 1
ATOM 689 O O . HIS A 1 87 ? -6.888 -13.953 5.136 1.00 75.31 87 HIS A O 1
ATOM 695 N N . GLY A 1 88 ? -4.649 -13.930 5.292 1.00 67.88 88 GLY A N 1
ATOM 696 C CA . GLY A 1 88 ? -4.488 -12.490 5.408 1.00 67.88 88 GLY A CA 1
ATOM 697 C C . GLY A 1 88 ? -4.390 -11.936 6.834 1.00 67.88 88 GLY A C 1
ATOM 698 O O . GLY A 1 88 ? -4.263 -10.720 6.988 1.00 67.88 88 GLY A O 1
ATOM 699 N N . ASP A 1 89 ? -4.406 -12.785 7.867 1.00 57.09 89 ASP A N 1
ATOM 700 C CA . ASP A 1 89 ? -4.399 -12.343 9.270 1.00 57.09 89 ASP A CA 1
ATOM 701 C C . ASP A 1 89 ? -2.995 -12.055 9.833 1.00 57.09 89 ASP A C 1
ATOM 703 O O . ASP A 1 89 ? -2.836 -11.191 10.702 1.00 57.09 89 ASP A O 1
ATOM 707 N N . ARG A 1 90 ? -1.953 -12.746 9.350 1.00 57.81 90 ARG A N 1
ATOM 708 C CA . ARG A 1 90 ? -0.556 -12.559 9.777 1.00 57.81 90 ARG A CA 1
ATOM 709 C C . ARG A 1 90 ? 0.218 -11.765 8.728 1.00 57.81 90 ARG A C 1
ATOM 711 O O . ARG A 1 90 ? 0.770 -12.315 7.784 1.00 57.81 90 ARG A O 1
ATOM 718 N N . LEU A 1 91 ? 0.295 -10.454 8.930 1.00 56.66 91 LEU A N 1
ATOM 719 C CA . LEU A 1 91 ? 1.453 -9.672 8.498 1.00 56.66 91 LEU A CA 1
ATOM 720 C C . LEU A 1 91 ? 2.406 -9.615 9.692 1.00 56.66 91 LEU A C 1
ATOM 722 O O . LEU A 1 91 ? 2.132 -8.882 10.648 1.00 56.66 91 LEU A O 1
ATOM 726 N N . GLU A 1 92 ? 3.490 -10.394 9.678 1.00 46.19 92 GLU A N 1
ATOM 727 C CA . GLU A 1 92 ? 4.590 -10.141 10.611 1.00 46.19 92 GLU A CA 1
ATOM 728 C C . GLU A 1 92 ? 5.121 -8.727 10.330 1.00 46.19 92 GLU A C 1
ATOM 730 O O . GLU A 1 92 ? 5.563 -8.392 9.229 1.00 46.19 92 GLU A O 1
ATOM 735 N N . ARG A 1 93 ? 4.932 -7.847 11.319 1.00 47.94 93 ARG A N 1
ATOM 736 C CA . ARG A 1 93 ? 5.276 -6.425 11.271 1.00 47.94 93 ARG A CA 1
ATOM 737 C C . ARG A 1 93 ? 6.784 -6.280 11.446 1.00 47.94 93 ARG A C 1
ATOM 739 O O . ARG A 1 93 ? 7.244 -6.037 12.553 1.00 47.94 93 ARG A O 1
ATOM 746 N N . GLU A 1 94 ? 7.538 -6.414 10.366 1.00 41.56 94 GLU A N 1
ATOM 747 C CA . GLU A 1 94 ? 8.951 -6.001 10.324 1.00 41.56 94 GLU A CA 1
ATOM 748 C C . GLU A 1 94 ? 9.173 -4.721 9.503 1.00 41.56 94 GLU A C 1
ATOM 750 O O . GLU A 1 94 ? 10.297 -4.394 9.133 1.00 41.56 94 GLU A O 1
ATOM 755 N N . ASP A 1 95 ? 8.117 -3.951 9.241 1.00 42.81 95 ASP A N 1
ATOM 756 C CA . ASP A 1 95 ? 8.267 -2.570 8.797 1.00 42.81 95 ASP A CA 1
ATOM 757 C C . ASP A 1 95 ? 8.085 -1.666 10.021 1.00 42.81 95 ASP A C 1
ATOM 759 O O . ASP A 1 95 ? 6.997 -1.605 10.597 1.00 42.81 95 ASP A O 1
ATOM 763 N N . ASN A 1 96 ? 9.165 -0.986 10.428 1.00 44.00 96 ASN A N 1
ATOM 764 C CA . ASN A 1 96 ? 9.186 0.070 11.444 1.00 44.00 96 ASN A CA 1
ATOM 765 C C . ASN A 1 96 ? 8.176 1.184 11.090 1.00 44.00 96 ASN A C 1
ATOM 767 O O . ASN A 1 96 ? 8.542 2.241 10.571 1.00 44.00 96 ASN A O 1
ATOM 771 N N . HIS A 1 97 ? 6.889 0.967 11.364 1.00 49.16 97 HIS A N 1
ATOM 772 C CA . HIS A 1 97 ? 5.887 2.033 11.423 1.00 49.16 97 HIS A CA 1
ATOM 773 C C . HIS A 1 97 ? 6.192 2.995 12.583 1.00 49.16 97 HIS A C 1
ATOM 775 O O . HIS A 1 97 ? 5.790 4.153 12.537 1.00 49.16 97 HIS A O 1
ATOM 781 N N . ASP A 1 98 ? 6.967 2.533 13.568 1.00 48.16 98 ASP A N 1
ATOM 782 C CA . ASP A 1 98 ? 7.315 3.273 14.780 1.00 48.16 98 ASP A CA 1
ATOM 783 C C . ASP A 1 98 ? 8.581 4.153 14.653 1.00 48.16 98 ASP A C 1
ATOM 785 O O . ASP A 1 98 ? 8.870 4.915 15.572 1.00 48.16 98 ASP A O 1
ATOM 789 N N . ASP A 1 99 ? 9.332 4.111 13.538 1.00 55.94 99 ASP A N 1
ATOM 790 C CA . ASP A 1 99 ? 10.591 4.885 13.410 1.00 55.94 99 ASP A CA 1
ATOM 791 C C . ASP A 1 99 ? 10.388 6.367 13.069 1.00 55.94 99 ASP A C 1
ATOM 793 O O . ASP A 1 99 ? 11.301 7.176 13.253 1.00 55.94 99 ASP A O 1
ATOM 797 N N . VAL A 1 100 ? 9.218 6.747 12.545 1.00 64.25 100 VAL A N 1
ATOM 798 C CA . VAL A 1 100 ? 8.907 8.154 12.267 1.00 64.25 100 VAL A CA 1
ATOM 799 C C . VAL A 1 100 ? 8.043 8.682 13.411 1.00 64.25 100 VAL A C 1
ATOM 801 O O . VAL A 1 100 ? 6.863 8.332 13.489 1.00 64.25 100 VAL A O 1
ATOM 804 N N . PRO A 1 101 ? 8.598 9.506 14.318 1.00 75.12 101 PRO A N 1
ATOM 805 C CA . PRO A 1 101 ? 7.832 10.025 15.437 1.00 75.12 101 PRO A CA 1
ATOM 806 C C . PRO A 1 101 ? 6.724 10.950 14.934 1.00 75.12 101 PRO A C 1
ATOM 808 O O . PRO A 1 101 ? 6.975 11.865 14.147 1.00 75.12 101 PRO A O 1
ATOM 811 N N . LEU A 1 102 ? 5.506 10.726 15.429 1.00 81.56 102 LEU A N 1
ATOM 812 C CA . LEU A 1 102 ? 4.381 11.624 15.189 1.00 81.56 102 LEU A CA 1
ATOM 813 C C . LEU A 1 102 ? 4.655 12.991 15.818 1.00 81.56 102 LEU A C 1
ATOM 815 O O . LEU A 1 102 ? 5.131 13.087 16.954 1.00 81.56 102 LEU A O 1
ATOM 819 N N . ASN A 1 103 ? 4.310 14.056 15.102 1.00 85.00 103 ASN A N 1
ATOM 820 C CA . ASN A 1 103 ? 4.380 15.405 15.654 1.00 85.00 103 ASN A CA 1
ATOM 821 C C . ASN A 1 103 ? 3.237 15.654 16.674 1.00 85.00 103 ASN A C 1
ATOM 823 O O . ASN A 1 103 ? 2.274 14.887 16.732 1.00 85.00 103 ASN A O 1
ATOM 827 N N . PRO A 1 104 ? 3.290 16.726 17.493 1.00 85.12 104 PRO A N 1
ATOM 828 C CA . PRO A 1 104 ? 2.269 16.986 18.515 1.00 85.12 104 PRO A CA 1
ATOM 829 C C . PRO A 1 104 ? 0.833 17.104 17.981 1.00 85.12 104 PRO A C 1
ATOM 831 O O . PRO A 1 104 ? -0.111 16.719 18.669 1.00 85.12 104 PRO A O 1
ATOM 834 N N . PHE A 1 105 ? 0.660 17.621 16.762 1.00 86.56 105 PHE A N 1
ATOM 835 C CA . PHE A 1 105 ? -0.649 17.719 16.120 1.00 86.56 105 PHE A CA 1
ATOM 836 C C . PHE A 1 105 ? -1.169 16.331 15.720 1.00 86.56 105 PHE A C 1
ATOM 838 O O . PHE A 1 105 ? -2.295 15.977 16.062 1.00 86.56 105 PHE A O 1
ATOM 845 N N . GLU A 1 106 ? -0.335 15.512 15.086 1.00 89.50 106 GLU A N 1
ATOM 846 C CA . GLU A 1 106 ? -0.663 14.127 14.741 1.00 89.50 106 GLU A CA 1
ATOM 847 C C . GLU A 1 106 ? -0.961 13.276 15.980 1.00 89.50 106 GLU A C 1
ATOM 849 O O . GLU A 1 106 ? -1.915 12.503 15.973 1.00 89.50 106 GLU A O 1
ATOM 854 N N . LEU A 1 107 ? -0.201 13.441 17.068 1.00 91.19 107 LEU A N 1
ATOM 855 C CA . LEU A 1 107 ? -0.477 12.772 18.343 1.00 91.19 107 LEU A CA 1
ATOM 856 C C . LEU A 1 107 ? -1.870 13.132 18.873 1.00 91.19 107 LEU A C 1
ATOM 858 O O . LEU A 1 107 ? -2.640 12.240 19.223 1.00 91.19 107 LEU A O 1
ATOM 862 N N . ALA A 1 108 ? -2.228 14.420 18.861 1.00 91.81 108 ALA A N 1
ATOM 863 C CA . ALA A 1 108 ? -3.550 14.870 19.292 1.00 91.81 108 ALA A CA 1
ATOM 864 C C . ALA A 1 108 ? -4.678 14.284 18.424 1.00 91.81 108 ALA A C 1
ATOM 866 O O . ALA A 1 108 ? -5.706 13.857 18.953 1.00 91.81 108 ALA A O 1
ATOM 867 N N . VAL A 1 109 ? -4.479 14.224 17.102 1.00 94.31 109 VAL A N 1
ATOM 868 C CA . VAL A 1 109 ? -5.418 13.590 16.164 1.00 94.31 109 VAL A CA 1
ATOM 869 C C . VAL A 1 109 ? -5.567 12.101 16.464 1.00 94.31 109 VAL A C 1
ATOM 871 O O . VAL A 1 109 ? -6.689 11.612 16.618 1.00 94.31 109 VAL A O 1
ATOM 874 N N . ARG A 1 110 ? -4.445 11.382 16.583 1.00 94.69 110 ARG A N 1
ATOM 875 C CA . ARG A 1 110 ? -4.421 9.949 16.884 1.00 94.69 110 ARG A CA 1
ATOM 876 C C . ARG A 1 110 ? -5.202 9.653 18.154 1.00 94.69 110 ARG A C 1
ATOM 878 O O . ARG A 1 110 ? -6.069 8.782 18.140 1.00 94.69 110 ARG A O 1
ATOM 885 N N . ASP A 1 111 ? -4.903 10.364 19.234 1.00 94.44 111 ASP A N 1
ATOM 886 C CA . ASP A 1 111 ? -5.478 10.092 20.549 1.00 94.44 111 ASP A CA 1
ATOM 887 C C . ASP A 1 111 ? -6.989 10.364 20.550 1.00 94.44 111 ASP A C 1
ATOM 889 O O . ASP A 1 111 ? -7.771 9.533 21.017 1.00 94.44 111 ASP A O 1
ATOM 893 N N . ALA A 1 112 ? -7.425 11.467 19.934 1.00 96.12 112 ALA A N 1
ATOM 894 C CA . ALA A 1 112 ? -8.839 11.815 19.823 1.00 96.12 112 ALA A CA 1
ATOM 895 C C . ALA A 1 112 ? -9.647 10.800 18.996 1.00 96.12 112 ALA A C 1
ATOM 897 O O . ALA A 1 112 ? -10.753 10.419 19.382 1.00 96.12 112 ALA A O 1
ATOM 898 N N . LEU A 1 113 ? -9.106 10.337 17.868 1.00 95.94 113 LEU A N 1
ATOM 899 C CA . LEU A 1 113 ? -9.768 9.352 17.009 1.00 95.94 113 LEU A CA 1
ATOM 900 C C . LEU A 1 113 ? -9.736 7.940 17.614 1.00 95.94 113 LEU A C 1
ATOM 902 O O . LEU A 1 113 ? -10.730 7.216 17.543 1.00 95.94 113 LEU A O 1
ATOM 906 N N . THR A 1 114 ? -8.638 7.566 18.274 1.00 93.50 114 THR A N 1
ATOM 907 C CA . THR A 1 114 ? -8.531 6.294 19.008 1.00 93.50 114 THR A CA 1
ATOM 908 C C . THR A 1 114 ? -9.541 6.245 20.155 1.00 93.50 114 THR A C 1
ATOM 910 O O . THR A 1 114 ? -10.207 5.230 20.340 1.00 93.50 114 THR A O 1
ATOM 913 N N . ALA A 1 115 ? -9.751 7.359 20.868 1.00 94.88 115 ALA A N 1
ATOM 914 C CA . ALA A 1 115 ? -10.777 7.469 21.909 1.00 94.88 115 ALA A CA 1
ATOM 915 C C . ALA A 1 115 ? -12.215 7.288 21.378 1.00 94.88 115 ALA A C 1
ATOM 917 O O . ALA A 1 115 ? -13.114 6.925 22.134 1.00 94.88 115 ALA A O 1
ATOM 918 N N . LYS A 1 116 ? -12.443 7.499 20.074 1.00 95.19 116 LYS A N 1
ATOM 919 C CA . LYS A 1 116 ? -13.714 7.200 19.389 1.00 95.19 116 LYS A CA 1
ATOM 920 C C . LYS A 1 116 ? -13.805 5.757 18.874 1.00 95.19 116 LYS A C 1
ATOM 922 O O . LYS A 1 116 ? -14.791 5.407 18.233 1.00 95.19 116 LYS A O 1
ATOM 927 N N . GLY A 1 117 ? -12.806 4.921 19.159 1.00 90.88 117 GLY A N 1
ATOM 928 C CA . GLY A 1 117 ? -12.779 3.502 18.802 1.00 90.88 117 GLY A CA 1
ATOM 929 C C . GLY A 1 117 ? -12.239 3.203 17.402 1.00 90.88 117 GLY A C 1
ATOM 930 O O . GLY A 1 117 ? -12.437 2.093 16.908 1.00 90.88 117 GLY A O 1
ATOM 931 N N . LEU A 1 118 ? -11.575 4.156 16.737 1.00 90.38 118 LEU A N 1
ATOM 932 C CA . LEU A 1 118 ? -10.973 3.902 15.426 1.00 90.38 118 LEU A CA 1
ATOM 933 C C . LEU A 1 118 ? -9.669 3.117 15.584 1.00 90.38 118 LEU A C 1
ATOM 935 O O . LEU A 1 118 ? -8.766 3.520 16.314 1.00 90.38 118 LEU A O 1
ATOM 939 N N . ALA A 1 119 ? -9.548 2.020 14.837 1.00 85.31 119 ALA A N 1
ATOM 940 C CA . ALA A 1 119 ? -8.316 1.248 14.739 1.00 85.31 119 ALA A CA 1
ATOM 941 C C . ALA A 1 119 ? -7.360 1.912 13.735 1.00 85.31 119 ALA A C 1
ATOM 943 O O . ALA A 1 119 ? -7.339 1.564 12.550 1.00 85.31 119 ALA A O 1
ATOM 944 N N . LEU A 1 120 ? -6.602 2.896 14.222 1.00 86.88 120 LEU A N 1
ATOM 945 C CA . LEU A 1 120 ? -5.608 3.634 13.446 1.00 86.88 120 LEU A CA 1
ATOM 946 C C . LEU A 1 120 ? -4.274 2.887 13.374 1.00 86.88 120 LEU A C 1
ATOM 948 O O . LEU A 1 120 ? -3.790 2.349 14.368 1.00 86.88 120 LEU A O 1
ATOM 952 N N . VAL A 1 121 ? -3.651 2.919 12.200 1.00 84.81 121 VAL A N 1
ATOM 953 C CA . VAL A 1 121 ? -2.247 2.558 11.994 1.00 84.81 121 VAL A CA 1
ATOM 954 C C . VAL A 1 121 ? -1.508 3.826 11.573 1.00 84.81 121 VAL A C 1
ATOM 956 O O . VAL A 1 121 ? -1.773 4.321 10.474 1.00 84.81 121 VAL A O 1
ATOM 959 N N . PRO A 1 122 ? -0.642 4.393 12.431 1.00 84.81 122 PRO A N 1
ATOM 960 C CA . PRO A 1 122 ? 0.123 5.581 12.086 1.00 84.81 122 PRO A CA 1
ATOM 961 C C . PRO A 1 122 ? 1.200 5.263 11.049 1.00 84.81 122 PRO A C 1
ATOM 963 O O . PRO A 1 122 ? 1.647 4.119 10.950 1.00 84.81 122 PRO A O 1
ATOM 966 N N . GLN A 1 123 ? 1.631 6.283 10.305 1.00 77.75 123 GLN A N 1
ATOM 967 C CA . GLN A 1 123 ? 2.804 6.217 9.425 1.00 77.75 123 GLN A CA 1
ATOM 968 C C . G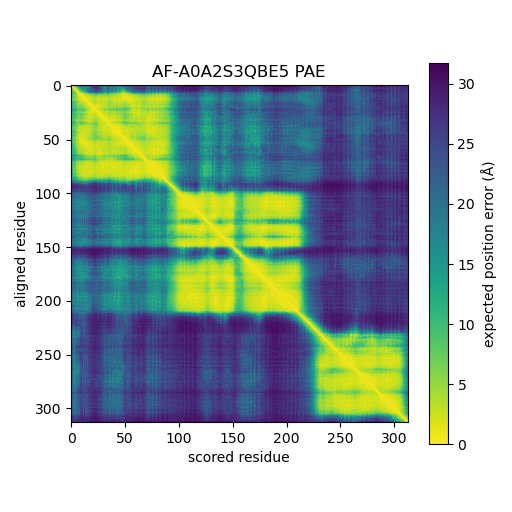LN A 1 123 ? 2.768 4.980 8.513 1.00 77.75 123 GLN A C 1
ATOM 970 O O . GLN A 1 123 ? 3.707 4.179 8.443 1.00 77.75 123 GLN A O 1
ATOM 975 N N . TRP A 1 124 ? 1.649 4.800 7.808 1.00 74.25 124 TRP A N 1
ATOM 976 C CA . TRP A 1 124 ? 1.423 3.644 6.943 1.00 74.25 124 TRP A CA 1
ATOM 977 C C . TRP A 1 124 ? 2.036 3.865 5.554 1.00 74.25 124 TRP A C 1
ATOM 979 O O . TRP A 1 124 ? 1.668 4.805 4.852 1.00 74.25 124 TRP A O 1
ATOM 989 N N . GLY A 1 125 ? 2.982 3.018 5.138 1.00 66.12 125 GLY A N 1
ATOM 990 C CA . GLY A 1 125 ? 3.611 3.070 3.809 1.00 66.12 125 GLY A CA 1
ATOM 991 C C . GLY A 1 125 ? 5.071 2.600 3.808 1.00 66.12 125 GLY A C 1
ATOM 992 O O . GLY A 1 125 ? 5.547 2.054 4.798 1.00 66.12 125 GLY A O 1
ATOM 993 N N . VAL A 1 126 ? 5.800 2.839 2.706 1.00 53.22 126 VAL A N 1
ATOM 994 C CA . VAL A 1 126 ? 7.205 2.406 2.509 1.00 53.22 126 VAL A CA 1
ATOM 995 C C . VAL A 1 126 ? 8.146 3.553 2.090 1.00 53.22 126 VAL A C 1
ATOM 997 O O . VAL A 1 126 ? 7.770 4.476 1.366 1.00 53.22 126 VAL A O 1
ATOM 1000 N N . SER A 1 127 ? 9.403 3.524 2.564 1.00 57.88 127 SER A N 1
ATOM 1001 C CA . SER A 1 127 ? 10.419 4.578 2.346 1.00 57.88 127 SER A CA 1
ATOM 1002 C C . SER A 1 127 ? 9.975 5.994 2.792 1.00 57.88 127 SER A C 1
ATOM 1004 O O . SER A 1 127 ? 9.581 6.168 3.935 1.00 57.88 127 SER A O 1
ATOM 1006 N N . ARG A 1 128 ? 10.050 7.013 1.930 1.00 54.97 128 ARG A N 1
ATOM 1007 C CA . ARG A 1 128 ? 9.630 8.403 2.211 1.00 54.97 128 ARG A CA 1
ATOM 1008 C C . ARG A 1 128 ? 8.128 8.660 2.034 1.00 54.97 128 ARG A C 1
ATOM 1010 O O . ARG A 1 128 ? 7.691 9.791 2.193 1.00 54.97 128 ARG A O 1
ATOM 1017 N N . TYR A 1 129 ? 7.368 7.647 1.621 1.00 60.41 129 TYR A N 1
ATOM 1018 C CA . TYR A 1 129 ? 5.938 7.765 1.359 1.00 60.41 129 TYR A CA 1
ATOM 1019 C C . TYR A 1 129 ? 5.179 7.102 2.500 1.00 60.41 129 TYR A C 1
ATOM 1021 O O . TYR A 1 129 ? 5.263 5.885 2.684 1.00 60.41 129 TYR A O 1
ATOM 1029 N N . ARG A 1 130 ? 4.483 7.917 3.287 1.00 72.44 130 ARG A N 1
ATOM 1030 C CA . ARG A 1 130 ? 3.698 7.499 4.445 1.00 72.44 130 ARG A CA 1
ATOM 1031 C C . ARG A 1 130 ? 2.382 8.264 4.461 1.00 72.44 130 ARG A C 1
ATOM 1033 O O . ARG A 1 130 ? 2.352 9.440 4.118 1.00 72.44 130 ARG A O 1
ATOM 1040 N N . LEU A 1 131 ? 1.307 7.565 4.797 1.00 80.50 131 LEU A N 1
ATOM 1041 C CA . LEU A 1 131 ? 0.075 8.165 5.285 1.00 80.50 131 LEU A CA 1
ATOM 1042 C C . LEU A 1 131 ? 0.259 8.472 6.762 1.00 80.50 131 LEU A C 1
ATOM 1044 O O . LEU A 1 131 ? 0.809 7.632 7.477 1.00 80.50 131 LEU A O 1
ATOM 1048 N N . ASP A 1 132 ? -0.271 9.599 7.222 1.00 85.81 132 ASP A N 1
ATOM 1049 C CA . ASP A 1 132 ? -0.224 9.925 8.646 1.00 85.81 132 ASP A CA 1
ATOM 1050 C C . ASP A 1 132 ? -1.007 8.884 9.440 1.00 85.81 132 ASP A C 1
ATOM 1052 O O . ASP A 1 132 ? -0.473 8.335 10.405 1.00 85.81 132 ASP A O 1
ATOM 1056 N N . PHE A 1 133 ? -2.203 8.506 8.960 1.00 89.81 133 PHE A N 1
ATOM 1057 C CA . PHE A 1 133 ? -2.937 7.351 9.479 1.00 89.81 133 PHE A CA 1
ATOM 1058 C C . PHE A 1 133 ? -3.668 6.553 8.393 1.00 89.81 133 PHE A C 1
ATOM 1060 O O . PHE A 1 133 ? -4.301 7.107 7.497 1.00 89.81 133 PHE A O 1
ATOM 1067 N N . ALA A 1 134 ? -3.660 5.230 8.530 1.00 88.75 134 ALA A N 1
ATOM 1068 C CA . ALA A 1 134 ? -4.552 4.314 7.827 1.00 88.75 134 ALA A CA 1
ATOM 1069 C C . ALA A 1 134 ? -5.575 3.722 8.810 1.00 88.75 134 ALA A C 1
ATOM 1071 O O . ALA A 1 134 ? -5.210 3.274 9.896 1.00 88.75 134 ALA A O 1
ATOM 1072 N N . VAL A 1 135 ? -6.857 3.706 8.442 1.00 89.50 135 VAL A N 1
ATOM 1073 C CA . VAL A 1 135 ? -7.959 3.229 9.294 1.00 89.50 135 VAL A CA 1
ATOM 1074 C C . VAL A 1 135 ? -8.516 1.916 8.756 1.00 89.50 135 VAL A C 1
ATOM 1076 O O . VAL A 1 135 ? -8.891 1.822 7.582 1.00 89.50 135 VAL A O 1
ATOM 1079 N N . LYS A 1 136 ? -8.574 0.902 9.622 1.00 84.62 136 LYS A N 1
ATOM 1080 C CA . LYS A 1 136 ? -9.019 -0.454 9.272 1.00 84.62 136 LYS A CA 1
ATOM 1081 C C . LYS A 1 136 ? -10.537 -0.580 9.181 1.00 84.62 136 LYS A C 1
ATOM 1083 O O . LYS A 1 136 ? -11.261 0.130 9.872 1.00 84.62 136 LYS A O 1
ATOM 1088 N N . HIS A 1 137 ? -11.013 -1.538 8.392 1.00 86.00 137 HIS A N 1
ATOM 1089 C CA . HIS A 1 137 ? -12.407 -1.967 8.423 1.00 86.00 137 HIS A CA 1
ATOM 1090 C C . HIS A 1 137 ? -12.715 -2.701 9.746 1.00 86.00 137 HIS A C 1
ATOM 1092 O O . HIS A 1 137 ? -11.957 -3.590 10.141 1.00 86.00 137 HIS A O 1
ATOM 1098 N N . PRO A 1 138 ? -13.840 -2.418 10.431 1.00 82.19 138 PRO A N 1
ATOM 1099 C CA . PRO A 1 138 ? -14.094 -2.968 11.765 1.00 82.19 138 PRO A CA 1
ATOM 1100 C C . PRO A 1 138 ? -14.457 -4.461 11.761 1.00 82.19 138 PRO A C 1
ATOM 1102 O O . PRO A 1 138 ? -14.292 -5.134 12.772 1.00 82.19 138 PRO A O 1
ATOM 1105 N N . LYS A 1 139 ? -14.969 -4.985 10.639 1.00 82.06 139 LYS A N 1
ATOM 1106 C CA . LYS A 1 139 ? -15.413 -6.388 10.501 1.00 82.06 139 LYS A CA 1
ATOM 1107 C C . LYS A 1 139 ? -14.565 -7.225 9.538 1.00 82.06 139 LYS A C 1
ATOM 1109 O O . LYS A 1 139 ? -14.860 -8.397 9.348 1.00 82.06 139 LYS A O 1
ATOM 1114 N N . ARG A 1 140 ? -13.567 -6.619 8.882 1.00 73.06 140 ARG A N 1
ATOM 1115 C CA . ARG A 1 140 ? -12.728 -7.262 7.854 1.00 73.06 140 ARG A CA 1
ATOM 1116 C C . ARG A 1 140 ? -11.260 -6.999 8.192 1.00 73.06 140 ARG A C 1
ATOM 1118 O O . ARG A 1 140 ? -10.719 -5.974 7.779 1.00 73.06 140 ARG A O 1
ATOM 1125 N N . PRO A 1 141 ? -10.651 -7.854 9.031 1.00 67.62 141 PRO A N 1
ATOM 1126 C CA . PRO A 1 141 ? -9.240 -7.746 9.378 1.00 67.62 141 PRO A CA 1
ATOM 1127 C C . PRO A 1 141 ? -8.358 -7.670 8.124 1.00 67.62 141 PRO A C 1
ATOM 1129 O O . PRO A 1 141 ? -8.689 -8.235 7.088 1.00 67.62 141 PRO A O 1
ATOM 1132 N N . GLY A 1 142 ? -7.261 -6.917 8.200 1.00 66.88 142 GLY A N 1
ATOM 1133 C CA . GLY A 1 142 ? -6.339 -6.717 7.074 1.00 66.88 142 GLY A CA 1
ATOM 1134 C C . GLY A 1 142 ? -6.789 -5.681 6.036 1.00 66.88 142 GLY A C 1
ATOM 1135 O O . GLY A 1 142 ? -5.948 -5.167 5.301 1.00 66.88 142 GLY A O 1
ATOM 1136 N N . GLU A 1 143 ? -8.068 -5.301 6.013 1.00 75.31 143 GLU A N 1
ATOM 1137 C CA . GLU A 1 143 ? -8.577 -4.287 5.093 1.00 75.31 143 GLU A CA 1
ATOM 1138 C C . GLU A 1 143 ? -8.539 -2.883 5.696 1.00 75.31 143 GLU A C 1
ATOM 1140 O O . GLU A 1 143 ? -8.930 -2.655 6.844 1.00 75.31 143 GLU A O 1
ATOM 1145 N N . PHE A 1 144 ? -8.108 -1.922 4.888 1.00 83.06 144 PHE A N 1
ATOM 1146 C CA . PHE A 1 144 ? -8.105 -0.504 5.214 1.00 83.06 144 PHE A CA 1
ATOM 1147 C C . PHE A 1 144 ? -9.078 0.233 4.302 1.00 83.06 144 PHE A C 1
ATOM 1149 O O . PHE A 1 144 ? -9.146 -0.042 3.109 1.00 83.06 144 PHE A O 1
ATOM 1156 N N . VAL A 1 145 ? -9.819 1.179 4.873 1.00 87.88 145 VAL A N 1
ATOM 1157 C CA . VAL A 1 145 ? -10.910 1.872 4.167 1.00 87.88 145 VAL A CA 1
ATOM 1158 C C . VAL A 1 145 ? -10.722 3.379 4.099 1.00 87.88 145 VAL A C 1
ATOM 1160 O O . VAL A 1 145 ? -11.263 4.029 3.206 1.00 87.88 145 VAL A O 1
ATOM 1163 N N . LEU A 1 146 ? -9.952 3.955 5.022 1.00 92.94 146 LEU A N 1
ATOM 1164 C CA . LEU A 1 146 ? -9.734 5.394 5.085 1.00 92.94 146 LEU A CA 1
ATOM 1165 C C . LEU A 1 146 ? -8.249 5.699 5.286 1.00 92.94 146 LEU A C 1
ATOM 1167 O O . LEU A 1 146 ? -7.622 5.197 6.213 1.00 92.94 146 LEU A O 1
ATOM 1171 N N . ALA A 1 147 ? -7.710 6.553 4.429 1.00 90.94 147 ALA A N 1
ATOM 1172 C CA . ALA A 1 147 ? -6.438 7.231 4.592 1.00 90.94 147 ALA A CA 1
ATOM 1173 C C . ALA A 1 147 ? -6.692 8.626 5.179 1.00 90.94 147 ALA A C 1
ATOM 1175 O O . ALA A 1 147 ? -7.494 9.389 4.634 1.00 90.94 147 ALA A O 1
ATOM 1176 N N . ILE A 1 148 ? -6.012 8.960 6.274 1.00 92.69 148 ILE A N 1
ATOM 1177 C CA . ILE A 1 148 ? -6.050 10.284 6.896 1.00 92.69 148 ILE A CA 1
ATOM 1178 C C . ILE A 1 148 ? -4.704 10.969 6.671 1.00 92.69 148 ILE A C 1
ATOM 1180 O O . ILE A 1 148 ? -3.657 10.397 6.977 1.00 92.69 148 ILE A O 1
ATOM 1184 N N . GLU A 1 149 ? -4.760 12.193 6.152 1.00 90.00 149 GLU A N 1
ATOM 1185 C CA . GLU A 1 149 ? -3.606 13.081 6.004 1.00 90.00 149 GLU A CA 1
ATOM 1186 C C . GLU A 1 149 ? -3.771 14.315 6.899 1.00 90.00 149 GLU A C 1
ATOM 1188 O O . GLU A 1 149 ? -4.808 14.982 6.871 1.00 90.00 149 GLU A O 1
ATOM 1193 N N . CYS A 1 150 ? -2.736 14.630 7.661 1.00 86.38 150 CYS A N 1
ATOM 1194 C CA . CYS A 1 150 ? -2.596 15.799 8.508 1.00 86.38 150 CYS A CA 1
ATOM 1195 C C . CYS A 1 150 ? -1.644 16.782 7.818 1.00 86.38 150 CYS A C 1
ATOM 1197 O O . CYS A 1 150 ? -0.510 16.453 7.481 1.00 86.38 150 CYS A O 1
ATOM 1199 N N . ASP A 1 151 ? -2.065 18.024 7.609 1.00 74.44 151 ASP A N 1
ATOM 1200 C CA . ASP A 1 151 ? -1.155 19.082 7.158 1.00 74.44 151 ASP A CA 1
ATOM 1201 C C . ASP A 1 151 ? -0.241 19.538 8.319 1.00 74.44 151 ASP A C 1
ATOM 1203 O O . ASP A 1 151 ? -0.472 20.513 9.036 1.00 74.44 151 ASP A O 1
ATOM 1207 N N . GLY A 1 152 ? 0.876 18.840 8.500 1.00 58.12 152 GLY A N 1
ATOM 1208 C CA . GLY A 1 152 ? 2.001 19.402 9.244 1.00 58.12 152 GLY A CA 1
ATOM 1209 C C . GLY A 1 152 ? 2.516 20.674 8.552 1.00 58.12 152 GLY A C 1
ATOM 1210 O O . GLY A 1 152 ? 2.510 20.765 7.324 1.00 58.12 152 GLY A O 1
ATOM 1211 N N . ALA A 1 153 ? 2.993 21.659 9.321 1.00 41.94 153 ALA A N 1
ATOM 1212 C CA . ALA A 1 153 ? 3.497 22.963 8.859 1.00 41.94 153 ALA A CA 1
ATOM 1213 C C . ALA A 1 153 ? 4.796 22.906 8.010 1.00 41.94 153 ALA A C 1
ATOM 1215 O O . ALA A 1 153 ? 5.692 23.735 8.141 1.00 41.94 153 ALA A O 1
ATOM 1216 N N . S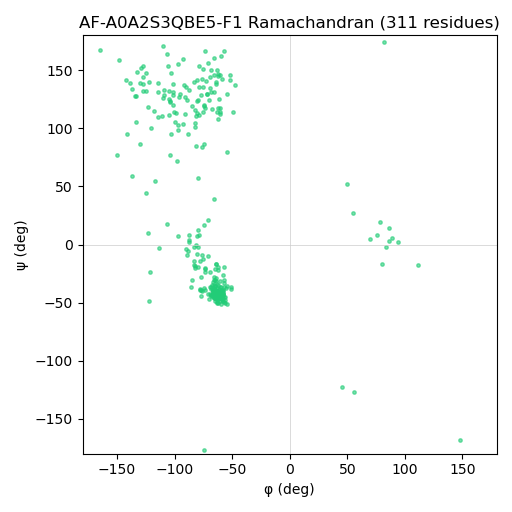ER A 1 154 ? 4.945 21.927 7.124 1.00 40.50 154 SER A N 1
ATOM 1217 C CA . SER A 1 154 ? 6.098 21.747 6.238 1.00 40.50 154 SER A CA 1
ATOM 1218 C C . SER A 1 154 ? 5.630 21.381 4.832 1.00 40.50 154 SER A C 1
ATOM 1220 O O . SER A 1 154 ? 5.965 20.333 4.290 1.00 40.50 154 SER A O 1
ATOM 1222 N N . TYR A 1 155 ? 4.832 22.262 4.223 1.00 40.75 155 TYR A N 1
ATOM 1223 C CA . TYR A 1 155 ? 4.317 22.071 2.868 1.00 40.75 155 TYR A CA 1
ATOM 1224 C C . TYR A 1 155 ? 5.145 22.833 1.828 1.00 40.75 155 TYR A C 1
ATOM 1226 O O . TYR A 1 155 ? 4.690 23.809 1.240 1.00 40.75 155 TYR A O 1
ATOM 1234 N N . HIS A 1 156 ? 6.363 22.364 1.557 1.00 35.66 156 HIS A N 1
ATOM 1235 C CA . HIS A 1 156 ? 7.082 22.730 0.336 1.00 35.66 156 HIS A CA 1
ATOM 1236 C C . HIS A 1 156 ? 7.844 21.517 -0.202 1.00 35.66 156 HIS A C 1
ATOM 1238 O O . HIS A 1 156 ? 8.972 21.254 0.200 1.00 35.66 156 HIS A O 1
ATOM 1244 N N . ALA A 1 157 ? 7.249 20.787 -1.149 1.00 40.53 157 ALA A N 1
ATOM 1245 C CA . ALA A 1 157 ? 7.982 19.809 -1.947 1.00 40.53 157 ALA A CA 1
ATOM 1246 C C . ALA A 1 157 ? 7.724 20.002 -3.450 1.00 40.53 157 ALA A C 1
ATOM 1248 O O . ALA A 1 157 ? 6.619 20.321 -3.891 1.00 40.53 157 ALA A O 1
ATOM 1249 N N . ALA A 1 158 ? 8.817 19.856 -4.197 1.00 36.50 158 ALA A N 1
ATOM 1250 C CA . ALA A 1 158 ? 9.048 20.191 -5.598 1.00 36.50 158 ALA A CA 1
ATOM 1251 C C . ALA A 1 158 ? 8.083 19.522 -6.614 1.00 36.50 158 ALA A C 1
ATOM 1253 O O . ALA A 1 158 ? 7.415 18.542 -6.283 1.00 36.50 158 ALA A O 1
ATOM 1254 N N . PRO A 1 159 ? 8.045 19.985 -7.884 1.00 39.12 159 PRO A N 1
ATOM 1255 C CA . PRO A 1 159 ? 7.104 19.514 -8.912 1.00 39.12 159 PRO A CA 1
ATOM 1256 C C . PRO A 1 159 ? 7.036 17.987 -9.101 1.00 39.12 159 PRO A C 1
ATOM 1258 O O . PRO A 1 159 ? 5.951 17.445 -9.259 1.00 39.12 159 PRO A O 1
ATOM 1261 N N . THR A 1 160 ? 8.159 17.268 -8.978 1.00 37.66 160 THR A N 1
ATOM 1262 C CA . THR A 1 160 ? 8.226 15.798 -9.142 1.00 37.66 160 THR A CA 1
ATOM 1263 C C . THR A 1 160 ? 7.683 14.993 -7.951 1.00 37.66 160 THR A C 1
ATOM 1265 O O . THR A 1 160 ? 7.580 13.764 -8.022 1.00 37.66 160 THR A O 1
ATOM 1268 N N . ALA A 1 161 ? 7.377 15.637 -6.821 1.00 48.41 161 ALA A N 1
ATOM 1269 C CA . ALA A 1 161 ? 6.671 15.002 -5.707 1.00 48.41 161 ALA A CA 1
ATOM 1270 C C . ALA A 1 161 ? 5.166 14.897 -6.005 1.00 48.41 161 ALA A C 1
ATOM 1272 O O . ALA A 1 161 ? 4.572 13.845 -5.795 1.00 48.41 161 ALA A O 1
ATOM 1273 N N . ARG A 1 162 ? 4.591 15.930 -6.636 1.00 56.12 162 ARG A N 1
ATOM 1274 C CA . ARG A 1 162 ? 3.144 16.057 -6.868 1.00 56.12 162 ARG A CA 1
ATOM 1275 C C . ARG A 1 162 ? 2.563 14.984 -7.785 1.00 56.12 162 ARG A C 1
ATOM 1277 O O . ARG A 1 162 ? 1.520 14.424 -7.463 1.00 56.12 162 ARG A O 1
ATOM 1284 N N . ASP A 1 163 ? 3.238 14.662 -8.888 1.00 50.72 163 ASP A N 1
ATOM 1285 C CA . ASP A 1 163 ? 2.734 13.650 -9.832 1.00 50.72 163 ASP A CA 1
ATOM 1286 C C . ASP A 1 163 ? 2.730 12.245 -9.218 1.00 50.72 163 ASP A C 1
ATOM 1288 O O . ASP A 1 163 ? 1.819 11.449 -9.448 1.00 50.72 163 ASP A O 1
ATOM 1292 N N . ARG A 1 164 ? 3.726 11.951 -8.375 1.00 53.88 164 ARG A N 1
ATOM 1293 C CA . ARG A 1 164 ? 3.825 10.669 -7.668 1.00 53.88 164 ARG A CA 1
ATOM 1294 C C . ARG A 1 164 ? 2.806 10.556 -6.541 1.00 53.88 164 ARG A C 1
ATOM 1296 O O . ARG A 1 164 ? 2.215 9.490 -6.392 1.00 53.88 164 ARG A O 1
ATOM 1303 N N . ASP A 1 165 ? 2.561 11.635 -5.805 1.00 64.88 165 ASP A N 1
ATOM 1304 C CA . ASP A 1 165 ? 1.549 11.655 -4.743 1.00 64.88 165 ASP A CA 1
ATOM 1305 C C . ASP A 1 165 ? 0.138 11.503 -5.326 1.00 64.88 165 ASP A C 1
ATOM 1307 O O . ASP A 1 165 ? -0.675 10.739 -4.802 1.00 64.88 165 ASP A O 1
ATOM 1311 N N . ARG A 1 166 ? -0.120 12.137 -6.479 1.00 66.88 166 ARG A N 1
ATOM 1312 C CA . ARG A 1 166 ? -1.368 11.972 -7.230 1.00 66.88 166 ARG A CA 1
ATOM 1313 C C . ARG A 1 166 ? -1.561 10.535 -7.711 1.00 66.88 166 ARG A C 1
ATOM 1315 O O . ARG A 1 166 ? -2.637 9.981 -7.508 1.00 66.88 166 ARG A O 1
ATOM 1322 N N . LEU A 1 167 ? -0.535 9.917 -8.304 1.00 64.06 167 LEU A N 1
ATOM 1323 C CA . LEU A 1 167 ? -0.616 8.524 -8.754 1.00 64.06 167 LEU A CA 1
ATOM 1324 C C . LEU A 1 167 ? -0.836 7.560 -7.577 1.00 64.06 167 LEU A C 1
ATOM 1326 O O . LEU A 1 167 ? -1.646 6.644 -7.678 1.00 64.06 167 LEU A O 1
ATOM 1330 N N . ARG A 1 168 ? -0.167 7.790 -6.439 1.00 73.00 168 ARG A N 1
ATOM 1331 C CA . ARG A 1 168 ? -0.366 7.006 -5.208 1.00 73.00 168 ARG A CA 1
ATOM 1332 C C . ARG A 1 168 ? -1.800 7.112 -4.712 1.00 73.00 168 ARG A C 1
ATOM 1334 O O . ARG A 1 168 ? -2.414 6.102 -4.384 1.00 73.00 168 ARG A O 1
ATOM 1341 N N . GLN A 1 169 ? -2.320 8.334 -4.628 1.00 76.06 169 GLN A N 1
ATOM 1342 C CA . GLN A 1 169 ? -3.700 8.555 -4.220 1.00 76.06 169 GLN A CA 1
ATOM 1343 C C . GLN A 1 169 ? -4.666 7.811 -5.149 1.00 76.06 169 GLN A C 1
ATOM 1345 O O . GLN A 1 169 ? -5.482 7.043 -4.657 1.00 76.06 169 GLN A O 1
ATOM 1350 N N . GLN A 1 170 ? -4.497 7.938 -6.469 1.00 69.56 170 GLN A N 1
ATOM 1351 C CA . GLN A 1 170 ? -5.319 7.227 -7.453 1.00 69.56 170 GLN A CA 1
ATOM 1352 C C . GLN A 1 170 ? -5.255 5.702 -7.290 1.00 69.56 170 GLN A C 1
ATOM 1354 O O . GLN A 1 170 ? -6.276 5.032 -7.408 1.00 69.56 170 GLN A O 1
ATOM 1359 N N . GLN A 1 171 ? -4.077 5.143 -6.999 1.00 66.25 171 GLN A N 1
ATOM 1360 C CA . GLN A 1 171 ? -3.914 3.706 -6.760 1.00 66.25 171 GLN A CA 1
ATOM 1361 C C . GLN A 1 171 ? -4.642 3.243 -5.495 1.00 66.25 171 GLN A C 1
ATOM 1363 O O . GLN A 1 171 ? -5.342 2.236 -5.530 1.00 66.25 171 GLN A O 1
ATOM 1368 N N . LEU A 1 172 ? -4.502 3.970 -4.386 1.00 71.69 172 LEU A N 1
ATOM 1369 C CA . LEU A 1 172 ? -5.186 3.630 -3.136 1.00 71.69 172 LEU A CA 1
ATOM 1370 C C . LEU A 1 172 ? -6.707 3.804 -3.270 1.00 71.69 172 LEU A C 1
ATOM 1372 O O . LEU A 1 172 ? -7.460 2.946 -2.817 1.00 71.69 172 LEU A O 1
ATOM 1376 N N . GLU A 1 173 ? -7.163 4.845 -3.967 1.00 77.94 173 GLU A N 1
ATOM 1377 C CA . GLU A 1 173 ? -8.581 5.043 -4.292 1.00 77.94 173 GLU A CA 1
ATOM 1378 C C . GLU A 1 173 ? -9.137 3.915 -5.171 1.00 77.94 173 GLU A C 1
ATOM 1380 O O . GLU A 1 173 ? -10.235 3.423 -4.911 1.00 77.94 173 GLU A O 1
ATOM 1385 N N . ALA A 1 174 ? -8.370 3.436 -6.157 1.00 66.69 174 ALA A N 1
ATOM 1386 C CA . ALA A 1 174 ? -8.743 2.274 -6.967 1.00 66.69 174 ALA A CA 1
ATOM 1387 C C . ALA A 1 174 ? -8.840 0.976 -6.142 1.00 66.69 174 ALA A C 1
ATOM 1389 O O . ALA A 1 174 ? -9.651 0.109 -6.457 1.00 66.69 174 ALA A O 1
ATOM 1390 N N . LEU A 1 175 ? -8.064 0.865 -5.058 1.00 67.88 175 LEU A N 1
ATOM 1391 C CA . LEU A 1 175 ? -8.150 -0.222 -4.075 1.00 67.88 175 LEU A CA 1
ATOM 1392 C C . LEU A 1 175 ? -9.290 -0.030 -3.056 1.00 67.88 175 LEU A C 1
ATOM 1394 O O . LEU A 1 175 ? -9.384 -0.788 -2.095 1.00 67.88 175 LEU A O 1
ATOM 1398 N N . GLY A 1 176 ? -10.151 0.975 -3.242 1.00 75.75 176 GLY A N 1
ATOM 1399 C CA . GLY A 1 176 ? -11.317 1.227 -2.395 1.00 75.75 176 GLY A CA 1
ATOM 1400 C C . GLY A 1 176 ? -11.049 2.120 -1.184 1.00 75.75 176 GLY A C 1
ATOM 1401 O O . GLY A 1 176 ? -11.952 2.327 -0.370 1.00 75.75 176 GLY A O 1
ATOM 1402 N N . TRP A 1 177 ? -9.847 2.686 -1.055 1.00 87.38 177 TRP A N 1
ATOM 1403 C CA . TRP A 1 177 ? -9.541 3.607 0.033 1.00 87.38 177 TRP A CA 1
ATOM 1404 C C . TRP A 1 177 ? -10.171 4.968 -0.230 1.00 87.38 177 TRP A C 1
ATOM 1406 O O . TRP A 1 177 ? -10.161 5.487 -1.344 1.00 87.38 177 TRP A O 1
ATOM 1416 N N . ARG A 1 178 ? -10.660 5.608 0.826 1.00 90.69 178 ARG A N 1
ATOM 1417 C CA . ARG A 1 178 ? -11.052 7.018 0.780 1.00 90.69 178 ARG A CA 1
ATOM 1418 C C . ARG A 1 178 ? -9.989 7.873 1.442 1.00 90.69 178 ARG A C 1
ATOM 1420 O O . ARG A 1 178 ? -9.390 7.452 2.422 1.00 90.69 178 ARG A O 1
ATOM 1427 N N . PHE A 1 179 ? -9.807 9.092 0.953 1.00 90.69 179 PHE A N 1
ATOM 1428 C CA . PHE A 1 179 ? -8.915 10.067 1.572 1.00 90.69 179 PHE A CA 1
ATOM 1429 C C . PHE A 1 179 ? -9.700 11.087 2.387 1.00 90.69 179 PHE A C 1
ATOM 1431 O O . PHE A 1 179 ? -10.748 11.579 1.961 1.00 90.69 179 PHE A O 1
ATOM 1438 N N . HIS A 1 180 ? -9.177 11.417 3.562 1.00 93.44 180 HIS A N 1
ATOM 1439 C CA . HIS A 1 180 ? -9.675 12.490 4.403 1.00 93.44 180 HIS A CA 1
ATOM 1440 C C . HIS A 1 180 ? -8.507 13.333 4.897 1.00 93.44 180 HIS A C 1
ATOM 1442 O O . HIS A 1 180 ? -7.546 12.807 5.448 1.00 93.44 180 HIS A O 1
ATOM 1448 N N . ARG A 1 181 ? -8.588 14.647 4.701 1.00 90.62 181 ARG A N 1
ATOM 1449 C CA . ARG A 1 181 ? -7.564 15.574 5.174 1.00 90.62 181 ARG A CA 1
ATOM 1450 C C . ARG A 1 181 ? -8.065 16.325 6.396 1.00 90.62 181 ARG A C 1
ATOM 1452 O O . ARG A 1 181 ? -9.161 16.878 6.350 1.00 90.62 181 ARG A O 1
ATOM 1459 N N . ILE A 1 182 ? -7.232 16.374 7.429 1.00 90.50 182 ILE A N 1
ATOM 1460 C CA . ILE A 1 182 ? -7.430 17.191 8.622 1.00 90.50 182 ILE A CA 1
ATOM 1461 C C . ILE A 1 182 ? -6.483 18.379 8.512 1.00 90.50 182 ILE A C 1
ATOM 1463 O O . ILE A 1 182 ? -5.275 18.192 8.377 1.00 90.50 182 ILE A O 1
ATOM 1467 N N . TRP A 1 183 ? -7.046 19.586 8.555 1.00 88.38 183 TRP A N 1
ATOM 1468 C CA . TRP A 1 183 ? -6.265 20.820 8.522 1.00 88.38 183 TRP A CA 1
ATOM 1469 C C . TRP A 1 183 ? -5.924 21.257 9.951 1.00 88.38 183 TRP A C 1
ATOM 1471 O O . TRP A 1 183 ? -6.822 21.428 10.765 1.00 88.38 183 TRP A O 1
ATOM 1481 N N . SER A 1 184 ? -4.659 21.504 10.263 1.00 83.81 184 SER A N 1
ATOM 1482 C CA . SER A 1 184 ? -4.104 21.848 11.572 1.00 83.81 184 SER A CA 1
ATOM 1483 C C . SER A 1 184 ? -4.709 23.142 12.097 1.00 83.81 184 SER A C 1
ATOM 1485 O O . SER A 1 184 ? -5.014 23.269 13.281 1.00 83.81 184 SER A O 1
ATOM 1487 N N . THR A 1 185 ? -4.968 24.083 11.189 1.00 85.00 185 THR A N 1
ATOM 1488 C CA . THR A 1 185 ? -5.675 25.336 11.475 1.00 85.00 185 THR A CA 1
ATOM 1489 C C . THR A 1 185 ? -7.124 25.113 11.907 1.00 85.00 185 THR A C 1
ATOM 1491 O O . THR A 1 185 ? -7.589 25.771 12.837 1.00 85.00 185 THR A O 1
ATOM 1494 N N . GLU A 1 186 ? -7.836 24.185 11.269 1.00 86.69 186 GLU A N 1
ATOM 1495 C CA . GLU A 1 186 ? -9.222 23.853 11.607 1.00 86.69 186 GLU A CA 1
ATOM 1496 C C . GLU A 1 186 ? -9.285 22.970 12.855 1.00 86.69 186 GLU A C 1
ATOM 1498 O O . GLU A 1 186 ? -10.110 23.203 13.736 1.00 86.69 186 GLU A O 1
ATOM 1503 N N . TRP A 1 187 ? -8.341 22.037 12.994 1.00 90.38 187 TRP A N 1
ATOM 1504 C CA . TRP A 1 187 ? -8.160 21.225 14.187 1.00 90.38 187 TRP A CA 1
ATOM 1505 C C . TRP A 1 187 ? -7.934 22.091 15.418 1.00 90.38 187 TRP A C 1
ATOM 1507 O O . TRP A 1 187 ? -8.575 21.878 16.436 1.00 90.38 187 TRP A O 1
ATOM 1517 N N . PHE A 1 188 ? -7.078 23.111 15.326 1.00 89.00 188 PHE A N 1
ATOM 1518 C CA . PHE A 1 188 ? -6.841 24.024 16.440 1.00 89.00 188 PHE A CA 1
ATOM 1519 C C . PHE A 1 188 ? -8.100 24.818 16.825 1.00 89.00 188 PHE A C 1
ATOM 1521 O O . PHE A 1 188 ? -8.317 25.102 18.001 1.00 89.00 188 PHE A O 1
ATOM 1528 N N . ARG A 1 189 ? -8.946 25.171 15.849 1.00 91.88 189 ARG A N 1
ATOM 1529 C CA . ARG A 1 189 ? -10.191 25.920 16.085 1.00 91.88 189 ARG A CA 1
ATOM 1530 C C . ARG A 1 189 ? -11.308 25.056 16.656 1.00 91.88 189 ARG A C 1
ATOM 1532 O O . ARG A 1 189 ? -12.029 25.509 17.541 1.00 91.88 189 ARG A O 1
ATOM 1539 N N . ASN A 1 190 ? -11.497 23.854 16.120 1.00 92.69 190 ASN A N 1
ATOM 1540 C CA . ASN A 1 190 ? -12.602 22.974 16.478 1.00 92.69 190 ASN A CA 1
ATOM 1541 C C . ASN A 1 190 ? -12.218 21.488 16.324 1.00 92.69 190 ASN A C 1
ATOM 1543 O O . ASN A 1 190 ? -12.678 20.828 15.385 1.00 92.69 190 ASN A O 1
ATOM 1547 N N . PRO A 1 191 ? -11.442 20.925 17.272 1.00 92.25 191 PRO A N 1
ATOM 1548 C CA . PRO A 1 191 ? -11.049 19.518 17.215 1.00 92.25 191 PRO A CA 1
ATOM 1549 C C . PRO A 1 191 ? -12.264 18.584 17.188 1.00 92.25 191 PRO A C 1
ATOM 1551 O O . PRO A 1 191 ? -12.289 17.604 16.451 1.00 92.25 191 PRO A O 1
ATOM 1554 N N . GLY A 1 192 ? -13.309 18.907 17.961 1.00 95.00 192 GLY A N 1
ATOM 1555 C CA . GLY A 1 192 ? -14.539 18.115 18.005 1.00 95.00 192 GLY A CA 1
ATOM 1556 C C . GLY A 1 192 ? -15.238 18.046 16.647 1.00 95.00 192 GLY A C 1
ATOM 1557 O O . GLY A 1 192 ? -15.642 16.970 16.215 1.00 95.00 192 GLY A O 1
ATOM 1558 N N . GLY A 1 193 ? -15.329 19.172 15.937 1.00 95.50 193 GLY A N 1
ATOM 1559 C CA . GLY A 1 193 ? -15.898 19.228 14.591 1.00 95.50 193 GLY A CA 1
ATOM 1560 C C . GLY A 1 193 ? -15.101 18.425 13.564 1.00 95.50 193 GLY A C 1
ATOM 1561 O O . GLY A 1 193 ? -15.704 17.737 12.736 1.00 95.50 193 GLY A O 1
ATOM 1562 N N . GLU A 1 194 ? -13.770 18.465 13.638 1.00 95.62 194 GLU A N 1
ATOM 1563 C CA . GLU A 1 194 ? -12.900 17.663 12.770 1.00 95.62 194 GLU A CA 1
ATOM 1564 C C . GLU A 1 194 ? -13.036 16.166 13.062 1.00 95.62 194 GLU A C 1
ATOM 1566 O O . GLU A 1 194 ? -13.201 15.377 12.132 1.00 95.62 194 GLU A O 1
ATOM 1571 N N . VAL A 1 195 ? -13.094 15.766 14.336 1.00 96.69 195 VAL A N 1
ATOM 1572 C CA . VAL A 1 195 ? -13.372 14.373 14.722 1.00 96.69 195 VAL A CA 1
ATOM 1573 C C . VAL A 1 195 ? -14.698 13.897 14.121 1.00 96.69 195 VAL A C 1
ATOM 1575 O O . VAL A 1 195 ? -14.736 12.852 13.478 1.00 96.69 195 VAL A O 1
ATOM 1578 N N . GLU A 1 196 ? -15.777 14.673 14.234 1.00 97.06 196 GLU A N 1
ATOM 1579 C CA . GLU A 1 196 ? -17.076 14.307 13.646 1.00 97.06 196 GLU A CA 1
ATOM 1580 C C . GLU A 1 196 ? -17.048 14.253 12.104 1.00 97.06 196 GLU A C 1
ATOM 1582 O O . GLU A 1 196 ? -17.771 13.473 11.475 1.00 97.06 196 GLU A O 1
ATOM 1587 N N . ARG A 1 197 ? -16.211 15.064 11.445 1.00 96.38 197 ARG A N 1
ATOM 1588 C CA . ARG A 1 197 ? -15.989 14.972 9.991 1.00 96.38 197 ARG A CA 1
ATOM 1589 C C . ARG A 1 197 ? -15.253 13.685 9.616 1.00 96.38 197 ARG A C 1
ATOM 1591 O O . ARG A 1 197 ? -15.691 13.017 8.677 1.00 96.38 197 ARG A O 1
ATOM 1598 N N . VAL A 1 198 ? -14.218 13.305 10.366 1.00 97.06 198 VAL A N 1
ATOM 1599 C CA . VAL A 1 198 ? -13.496 12.037 10.177 1.00 97.06 198 VAL A CA 1
ATOM 1600 C C . VAL A 1 198 ? -14.433 10.851 10.390 1.00 97.06 198 VAL A C 1
ATOM 1602 O O . VAL A 1 198 ? -14.474 9.956 9.551 1.00 97.06 198 VAL A O 1
ATOM 1605 N N . LEU A 1 199 ? -15.240 10.856 11.457 1.00 97.00 199 LEU A N 1
ATOM 1606 C CA . LEU A 1 199 ? -16.201 9.786 11.747 1.00 97.00 199 LEU A CA 1
ATOM 1607 C C . LEU A 1 199 ? -17.215 9.602 10.612 1.00 97.00 199 LEU A C 1
ATOM 1609 O O . LEU A 1 199 ? -17.471 8.475 10.183 1.00 97.00 199 LEU A O 1
ATOM 1613 N N . ARG A 1 200 ? -17.743 10.701 10.060 1.00 97.50 200 ARG A N 1
ATOM 1614 C CA . ARG A 1 200 ? -18.627 10.645 8.884 1.00 97.50 200 ARG A CA 1
ATOM 1615 C C . ARG A 1 200 ? -17.915 10.097 7.648 1.00 97.50 200 ARG A C 1
ATOM 1617 O O . ARG A 1 200 ? -18.490 9.273 6.938 1.00 97.50 200 ARG A O 1
ATOM 1624 N N . ALA A 1 201 ? -16.678 10.522 7.394 1.00 95.69 201 ALA A N 1
ATOM 1625 C CA . ALA A 1 201 ? -15.883 10.014 6.277 1.00 95.69 201 ALA A CA 1
ATOM 1626 C C . ALA A 1 201 ? -15.587 8.512 6.423 1.00 95.69 201 ALA A C 1
ATOM 1628 O O . ALA A 1 201 ? -15.710 7.767 5.452 1.00 95.69 201 ALA A O 1
ATOM 1629 N N . TYR A 1 202 ? -15.272 8.062 7.637 1.00 95.94 202 TYR A N 1
ATOM 1630 C CA . TYR A 1 202 ? -15.040 6.661 7.969 1.00 95.94 202 TYR A CA 1
ATOM 1631 C C . TYR A 1 202 ? -16.297 5.808 7.763 1.00 95.94 202 TYR A C 1
ATOM 1633 O O . TYR A 1 202 ? -16.237 4.784 7.086 1.00 95.94 202 TYR A O 1
ATOM 1641 N N . GLN A 1 203 ? -17.462 6.263 8.235 1.00 95.75 203 GLN A N 1
ATOM 1642 C CA . GLN A 1 203 ? -18.724 5.550 8.018 1.00 95.75 203 GLN A CA 1
ATOM 1643 C C . GLN A 1 203 ? -19.082 5.444 6.526 1.00 95.75 203 GLN A C 1
ATOM 1645 O O . GLN A 1 203 ? -19.540 4.395 6.061 1.00 95.75 203 GLN A O 1
ATOM 1650 N N . ALA A 1 204 ? -18.846 6.510 5.755 1.00 93.50 204 ALA A N 1
ATOM 1651 C CA . ALA A 1 204 ? -19.023 6.489 4.305 1.00 93.50 204 ALA A CA 1
ATOM 1652 C C . ALA A 1 204 ? -18.041 5.523 3.615 1.00 93.50 204 ALA A C 1
ATOM 1654 O O . ALA A 1 204 ? -18.419 4.863 2.647 1.00 93.50 204 ALA A O 1
ATOM 1655 N N . ALA A 1 205 ? -16.806 5.414 4.116 1.00 92.12 205 ALA A N 1
ATOM 1656 C CA . ALA A 1 205 ? -15.803 4.473 3.619 1.00 92.12 205 ALA A CA 1
ATOM 1657 C C . ALA A 1 205 ? -16.209 3.015 3.845 1.00 92.12 205 ALA A C 1
ATOM 1659 O O . ALA A 1 205 ? -16.211 2.237 2.896 1.00 92.12 205 ALA A O 1
ATOM 1660 N N . ILE A 1 206 ? -16.646 2.675 5.062 1.00 91.88 206 ILE A N 1
ATOM 1661 C CA . ILE A 1 206 ? -17.177 1.344 5.395 1.00 91.88 206 ILE A CA 1
ATOM 1662 C C . ILE A 1 206 ? -18.344 0.989 4.471 1.00 91.88 206 ILE A C 1
ATOM 1664 O O . ILE A 1 206 ? -18.344 -0.064 3.844 1.00 91.88 206 ILE A O 1
ATOM 1668 N N . THR A 1 207 ? -19.316 1.896 4.336 1.00 92.12 207 THR A N 1
ATOM 1669 C CA . THR A 1 207 ? -20.524 1.653 3.531 1.00 92.12 207 THR A CA 1
ATOM 1670 C C . THR A 1 207 ? -20.182 1.392 2.060 1.00 92.12 207 THR A C 1
ATOM 1672 O O . THR A 1 207 ? -20.732 0.480 1.439 1.00 92.12 207 THR A O 1
ATOM 1675 N N . ALA A 1 208 ? -19.255 2.171 1.494 1.00 85.81 208 ALA A N 1
ATOM 1676 C CA . ALA A 1 208 ? -18.794 1.986 0.120 1.00 85.81 208 ALA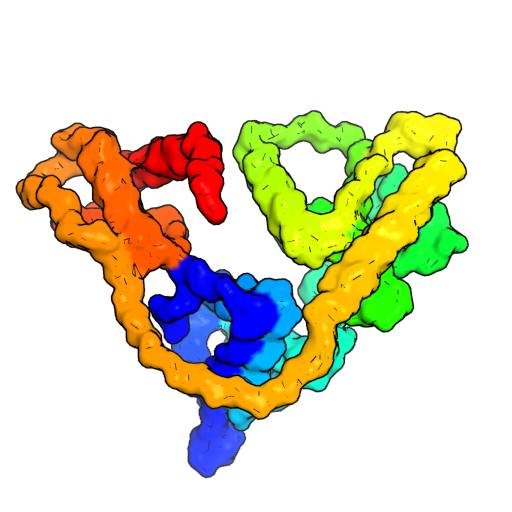 A CA 1
ATOM 1677 C C . ALA A 1 208 ? -18.059 0.649 -0.065 1.00 85.81 208 ALA A C 1
ATOM 1679 O O . ALA A 1 208 ? -18.292 -0.052 -1.054 1.00 85.81 208 ALA A O 1
ATOM 1680 N N . ALA A 1 209 ? -17.215 0.279 0.901 1.00 82.94 209 ALA A N 1
ATOM 1681 C CA . ALA A 1 209 ? -16.489 -0.980 0.882 1.00 82.94 209 ALA A CA 1
ATOM 1682 C C . ALA A 1 209 ? -17.458 -2.175 0.958 1.00 82.94 209 ALA A C 1
ATOM 1684 O O . ALA A 1 209 ? -17.376 -3.072 0.127 1.00 82.94 209 ALA A O 1
ATOM 1685 N N . ASP A 1 210 ? -18.429 -2.155 1.875 1.00 84.75 210 ASP A N 1
ATOM 1686 C CA . ASP A 1 210 ? -19.424 -3.228 2.030 1.00 84.75 210 ASP A CA 1
ATOM 1687 C C . ASP A 1 210 ? -20.324 -3.383 0.788 1.00 84.75 210 ASP A C 1
ATOM 1689 O O . ASP A 1 210 ? -20.652 -4.499 0.375 1.00 84.75 210 ASP A O 1
ATOM 1693 N N . THR A 1 211 ? -20.686 -2.270 0.140 1.00 80.50 211 THR A N 1
ATOM 1694 C CA . THR A 1 211 ? -21.493 -2.289 -1.093 1.00 80.50 211 THR A CA 1
ATOM 1695 C C . THR A 1 211 ? -20.718 -2.914 -2.256 1.00 80.50 211 THR A C 1
ATOM 1697 O O . THR A 1 211 ? -21.264 -3.728 -3.003 1.00 80.50 211 THR A O 1
ATOM 1700 N N . SER A 1 212 ? -19.430 -2.586 -2.382 1.00 66.12 212 SER A N 1
ATOM 1701 C CA . SER A 1 212 ? -18.567 -3.069 -3.467 1.00 66.12 212 SER A CA 1
ATOM 1702 C C . SER A 1 212 ? -18.329 -4.584 -3.405 1.00 66.12 212 SER A C 1
ATOM 1704 O O . SER A 1 212 ? -18.213 -5.234 -4.446 1.00 66.12 212 SER A O 1
ATOM 1706 N N . THR A 1 213 ? -18.330 -5.172 -2.205 1.00 55.22 213 THR A N 1
ATOM 1707 C CA . THR A 1 213 ? -18.177 -6.622 -1.998 1.00 55.22 213 THR A CA 1
ATOM 1708 C C . THR A 1 213 ? -19.458 -7.404 -2.307 1.00 55.22 213 THR A C 1
ATOM 1710 O O . THR A 1 213 ? -19.382 -8.546 -2.754 1.00 55.22 213 THR A O 1
ATOM 1713 N N . SER A 1 214 ? -20.643 -6.798 -2.154 1.00 43.38 214 SER A N 1
ATOM 1714 C CA . SER A 1 214 ? -21.938 -7.471 -2.381 1.00 43.38 214 SER A CA 1
ATOM 1715 C C . SER A 1 214 ? -22.183 -7.927 -3.833 1.00 43.38 214 SER A C 1
ATOM 1717 O O . SER A 1 214 ? -23.004 -8.810 -4.075 1.00 43.38 214 SER A O 1
ATOM 1719 N N . HIS A 1 215 ? -21.426 -7.398 -4.801 1.00 37.03 215 HIS A N 1
ATOM 1720 C CA . HIS A 1 215 ? -21.464 -7.826 -6.205 1.00 37.03 215 HIS A CA 1
ATOM 1721 C C . HIS A 1 215 ? -20.642 -9.095 -6.504 1.00 37.03 215 HIS A C 1
ATOM 1723 O O . HIS A 1 215 ? -20.617 -9.554 -7.646 1.00 37.03 215 HIS A O 1
ATOM 1729 N N . LEU A 1 216 ? -19.982 -9.682 -5.503 1.00 38.06 216 LEU A N 1
ATOM 1730 C CA . LEU A 1 216 ? -19.267 -10.955 -5.604 1.00 38.06 216 LEU A CA 1
ATOM 1731 C C . LEU A 1 216 ? -20.097 -12.055 -4.931 1.00 38.06 216 LEU A C 1
ATOM 1733 O O . LEU A 1 216 ? -19.822 -12.471 -3.809 1.00 38.06 216 LEU A O 1
ATOM 1737 N N . GLY A 1 217 ? -21.145 -12.521 -5.614 1.00 32.09 217 GLY A N 1
ATOM 1738 C CA . GLY A 1 217 ? -21.809 -13.771 -5.235 1.00 32.09 217 GLY A CA 1
ATOM 1739 C C . GLY A 1 217 ? -20.830 -14.962 -5.278 1.00 32.09 217 GLY A C 1
ATOM 1740 O O . GLY A 1 217 ? -19.777 -14.866 -5.914 1.00 32.09 217 GLY A O 1
ATOM 1741 N N . PRO A 1 218 ? -21.149 -16.095 -4.625 1.00 31.53 218 PRO A N 1
ATOM 1742 C CA . PRO A 1 218 ? -20.258 -17.251 -4.574 1.00 31.53 218 PRO A CA 1
ATOM 1743 C C . PRO A 1 218 ? -20.033 -17.813 -5.985 1.00 31.53 218 PRO A C 1
ATOM 1745 O O . PRO A 1 218 ? -20.961 -18.313 -6.623 1.00 31.53 218 PRO A O 1
ATOM 1748 N N . ILE A 1 219 ? -18.799 -17.726 -6.487 1.00 38.16 219 ILE A N 1
ATOM 1749 C CA . ILE A 1 219 ? -18.412 -18.321 -7.770 1.00 38.16 219 ILE A CA 1
ATOM 1750 C C . ILE A 1 219 ? -18.111 -19.800 -7.525 1.00 38.16 219 ILE A C 1
ATOM 1752 O O . ILE A 1 219 ? -17.071 -20.159 -6.981 1.00 38.16 219 ILE A O 1
ATOM 1756 N N . ILE A 1 220 ? -19.051 -20.652 -7.934 1.00 35.00 220 ILE A N 1
ATOM 1757 C CA . ILE A 1 220 ? -18.845 -22.092 -8.099 1.00 35.00 220 ILE A CA 1
ATOM 1758 C C . ILE A 1 220 ? -17.886 -22.310 -9.276 1.00 35.00 220 ILE A C 1
ATOM 1760 O O . ILE A 1 220 ? -18.076 -21.753 -10.360 1.00 35.00 220 ILE A O 1
ATOM 1764 N N . GLU A 1 221 ? -16.865 -23.136 -9.049 1.00 33.59 221 GLU A N 1
ATOM 1765 C CA . GLU A 1 221 ? -15.865 -23.568 -10.023 1.00 33.59 221 GLU A CA 1
ATOM 1766 C C . GLU A 1 221 ? -16.498 -24.069 -11.331 1.00 33.59 221 GLU A C 1
ATOM 1768 O O . GLU A 1 221 ? -17.121 -25.129 -11.385 1.00 33.59 221 GLU A O 1
ATOM 1773 N N . LYS A 1 222 ? -16.258 -23.352 -12.430 1.00 26.58 222 LYS A N 1
ATOM 1774 C CA . LYS A 1 222 ? -16.164 -23.970 -13.756 1.00 26.58 222 LYS A CA 1
ATOM 1775 C C . LYS A 1 222 ? -14.944 -23.415 -14.471 1.00 26.58 222 LYS A C 1
ATOM 1777 O O . LYS A 1 222 ? -14.920 -22.275 -14.925 1.00 26.58 222 LYS A O 1
ATOM 1782 N N . SER A 1 223 ? -13.916 -24.251 -14.534 1.00 28.30 223 SER A N 1
ATOM 1783 C CA . SER A 1 223 ? -12.691 -24.036 -15.286 1.00 28.30 223 SER A CA 1
ATOM 1784 C C . SER A 1 223 ? -12.997 -23.934 -16.783 1.00 28.30 223 SER A C 1
ATOM 1786 O O . SER A 1 223 ? -13.463 -24.882 -17.409 1.00 28.30 223 SER A O 1
ATOM 1788 N N . VAL A 1 224 ? -12.707 -22.775 -17.376 1.00 29.36 224 VAL A N 1
ATOM 1789 C CA . VAL A 1 224 ? -12.664 -22.608 -18.833 1.00 29.36 224 VAL A CA 1
ATOM 1790 C C . VAL A 1 224 ? -11.209 -22.380 -19.223 1.00 29.36 224 VAL A C 1
ATOM 1792 O O . VAL A 1 224 ? -10.620 -21.350 -18.905 1.00 29.36 224 VAL A O 1
ATOM 1795 N N . GLN A 1 225 ? -10.613 -23.365 -19.892 1.00 26.83 225 GLN A N 1
ATOM 1796 C CA . GLN A 1 225 ? -9.301 -23.226 -20.520 1.00 26.83 225 GLN A CA 1
ATOM 1797 C C . GLN A 1 225 ? -9.460 -22.518 -21.872 1.00 26.83 225 GLN A C 1
ATOM 1799 O O . GLN A 1 225 ? -10.180 -22.994 -22.746 1.00 26.83 225 GLN A O 1
ATOM 1804 N N . MET A 1 226 ? -8.757 -21.399 -22.057 1.00 26.12 226 MET A N 1
ATOM 1805 C CA . MET A 1 226 ? -8.596 -20.719 -23.348 1.00 26.12 226 MET A CA 1
ATOM 1806 C C . MET A 1 226 ? -7.099 -20.542 -23.658 1.00 26.12 226 MET A C 1
ATOM 1808 O O . MET A 1 226 ? -6.299 -20.382 -22.731 1.00 26.12 226 MET A O 1
ATOM 1812 N N . PRO A 1 227 ? -6.686 -20.573 -24.939 1.00 29.94 227 PRO A N 1
ATOM 1813 C CA . PRO A 1 227 ? -5.278 -20.547 -25.315 1.00 29.94 227 PRO A CA 1
ATOM 1814 C C . PRO A 1 227 ? -4.693 -19.125 -25.244 1.00 29.94 227 PRO A C 1
ATOM 1816 O O . PRO A 1 227 ? -5.285 -18.160 -25.723 1.00 29.94 227 PRO A O 1
ATOM 1819 N N . VAL A 1 228 ? -3.492 -19.003 -24.670 1.00 34.03 228 VAL A N 1
ATOM 1820 C CA . VAL A 1 228 ? -2.758 -17.739 -24.481 1.00 34.03 228 VAL A CA 1
ATOM 1821 C C . VAL A 1 228 ? -2.037 -17.336 -25.776 1.00 34.03 228 VAL A C 1
ATOM 1823 O O . VAL A 1 228 ? -1.085 -17.999 -26.190 1.00 34.03 228 VAL A O 1
ATOM 1826 N N . LYS A 1 229 ? -2.451 -16.228 -26.406 1.00 34.09 229 LYS A N 1
ATOM 1827 C CA . LYS A 1 229 ? -1.756 -15.605 -27.551 1.00 34.09 229 LYS A CA 1
ATOM 1828 C C . LYS A 1 229 ? -0.503 -14.859 -27.059 1.00 34.09 229 LYS A C 1
ATOM 1830 O O . LYS A 1 229 ? -0.556 -14.172 -26.044 1.00 34.09 229 LYS A O 1
ATOM 1835 N N . ALA A 1 230 ? 0.632 -14.997 -27.746 1.00 36.50 230 ALA A N 1
ATOM 1836 C CA . ALA A 1 230 ? 1.876 -14.312 -27.376 1.00 36.50 230 ALA A CA 1
ATOM 1837 C C . ALA A 1 230 ? 1.781 -12.791 -27.635 1.00 36.50 230 ALA A C 1
ATOM 1839 O O . ALA A 1 230 ? 1.496 -12.379 -28.758 1.00 36.50 230 ALA A O 1
ATOM 1840 N N . MET A 1 231 ? 2.031 -11.967 -26.609 1.00 51.31 231 MET A N 1
ATOM 1841 C CA . MET A 1 231 ? 2.113 -10.502 -26.722 1.00 51.31 231 MET A CA 1
ATOM 1842 C C . MET A 1 231 ? 3.441 -10.102 -27.378 1.00 51.31 231 MET A C 1
ATOM 1844 O O . MET A 1 231 ? 4.514 -10.334 -26.826 1.00 51.31 231 MET A O 1
ATOM 1848 N N . THR A 1 232 ? 3.353 -9.531 -28.575 1.00 59.31 232 THR A N 1
ATOM 1849 C CA . THR A 1 232 ? 4.452 -8.923 -29.343 1.00 59.31 232 THR A CA 1
ATOM 1850 C C . THR A 1 232 ? 4.021 -7.507 -29.739 1.00 59.31 232 THR A C 1
ATOM 1852 O O . THR A 1 232 ? 2.809 -7.279 -29.820 1.00 59.31 232 THR A O 1
ATOM 1855 N N . PRO A 1 233 ? 4.960 -6.560 -29.955 1.00 66.50 233 PRO A N 1
ATOM 1856 C CA . PRO A 1 233 ? 4.634 -5.214 -30.430 1.00 66.50 233 PRO A CA 1
ATOM 1857 C C . PRO A 1 233 ? 3.676 -5.245 -31.617 1.00 66.50 233 PRO A C 1
ATOM 1859 O O . PRO A 1 233 ? 3.813 -6.084 -32.513 1.00 66.50 233 PRO A O 1
ATOM 1862 N N . GLN A 1 234 ? 2.679 -4.365 -31.609 1.00 59.28 234 GLN A N 1
ATOM 1863 C CA . GLN A 1 234 ? 1.663 -4.347 -32.651 1.00 59.28 234 GLN A CA 1
ATOM 1864 C C . GLN A 1 234 ? 2.242 -3.746 -33.936 1.00 59.28 234 GLN A C 1
ATOM 1866 O O . GLN A 1 234 ? 2.664 -2.592 -33.974 1.00 59.28 234 GLN A O 1
ATOM 1871 N N . GLY A 1 235 ? 2.232 -4.536 -35.010 1.00 64.69 235 GLY A N 1
ATOM 1872 C CA . GLY A 1 235 ? 2.705 -4.111 -36.327 1.00 64.69 235 GLY A CA 1
ATOM 1873 C C . GLY A 1 235 ? 4.230 -4.193 -36.515 1.00 64.69 235 GLY A C 1
ATOM 1874 O O . GLY A 1 235 ? 4.971 -4.546 -35.594 1.00 64.69 235 GLY A O 1
ATOM 1875 N N . PRO A 1 236 ? 4.718 -3.923 -37.738 1.00 73.62 236 PRO A N 1
ATOM 1876 C CA . PRO A 1 236 ? 6.141 -3.999 -38.056 1.00 73.62 236 PRO A CA 1
ATOM 1877 C C . PRO A 1 236 ? 6.947 -2.927 -37.299 1.00 73.62 236 PRO A C 1
ATOM 1879 O O . PRO A 1 236 ? 6.442 -1.817 -37.114 1.00 73.62 236 PRO A O 1
ATOM 1882 N N . PRO A 1 237 ? 8.201 -3.217 -36.895 1.00 73.31 237 PRO A N 1
ATOM 1883 C CA . PRO A 1 237 ? 9.058 -2.229 -36.250 1.00 73.31 237 PRO A CA 1
ATOM 1884 C C . PRO A 1 237 ? 9.271 -1.004 -37.152 1.00 73.31 237 PRO A C 1
ATOM 1886 O O . PRO A 1 237 ? 9.442 -1.168 -38.368 1.00 73.31 237 PRO A O 1
ATOM 1889 N N . PRO A 1 238 ? 9.319 0.214 -36.580 1.00 81.38 238 PRO A N 1
ATOM 1890 C CA . PRO A 1 238 ? 9.741 1.407 -37.301 1.00 81.38 238 PRO A CA 1
ATOM 1891 C C . PRO A 1 238 ? 11.094 1.179 -37.984 1.00 81.38 238 PRO A C 1
ATOM 1893 O O . PRO A 1 238 ? 11.979 0.513 -37.442 1.00 81.38 238 PRO A O 1
ATOM 1896 N N . LYS A 1 239 ? 11.265 1.721 -39.194 1.00 78.06 239 LYS A N 1
ATOM 1897 C CA . LYS A 1 239 ? 12.520 1.576 -39.943 1.00 78.06 239 LYS A CA 1
ATOM 1898 C C . LYS A 1 239 ? 13.634 2.334 -39.222 1.00 78.06 239 LYS A C 1
ATOM 1900 O O . LYS A 1 239 ? 13.583 3.555 -39.134 1.00 78.06 239 LYS A O 1
ATOM 1905 N N . VAL A 1 240 ? 14.651 1.610 -38.766 1.00 78.12 240 VAL A N 1
ATOM 1906 C CA . VAL A 1 240 ? 15.842 2.181 -38.125 1.00 78.12 240 VAL A CA 1
ATOM 1907 C C . VAL A 1 240 ? 17.006 2.147 -39.105 1.00 78.12 240 VAL A C 1
ATOM 1909 O O . VAL A 1 240 ? 17.387 1.076 -39.574 1.00 78.12 240 VAL A O 1
ATOM 1912 N N . THR A 1 241 ? 17.616 3.301 -39.381 1.00 75.44 241 THR A N 1
ATOM 1913 C CA . THR A 1 241 ? 18.868 3.355 -40.152 1.00 75.44 241 THR A CA 1
ATOM 1914 C C . THR A 1 241 ? 20.032 2.880 -39.267 1.00 75.44 241 THR A C 1
ATOM 1916 O O . THR A 1 241 ? 20.279 3.488 -38.214 1.00 75.44 241 THR A O 1
ATOM 1919 N N . PRO A 1 242 ? 20.754 1.802 -39.632 1.00 71.75 242 PRO A N 1
ATOM 1920 C CA . PRO A 1 242 ? 21.886 1.312 -38.847 1.00 71.75 242 PRO A CA 1
ATOM 1921 C C . PRO A 1 242 ? 23.073 2.284 -38.880 1.00 71.75 242 PRO A C 1
ATOM 1923 O O . PRO A 1 242 ? 23.294 2.974 -39.869 1.00 71.75 242 PRO A O 1
ATOM 1926 N N . GLY A 1 243 ? 23.874 2.311 -37.812 1.00 70.75 243 GLY A N 1
ATOM 1927 C CA . GLY A 1 243 ? 25.176 2.998 -37.803 1.00 70.75 243 GLY A CA 1
ATOM 1928 C C . GLY A 1 243 ? 25.164 4.506 -37.524 1.00 70.75 243 GLY A C 1
ATOM 1929 O O . GLY A 1 243 ? 26.237 5.094 -37.418 1.00 70.75 243 GLY A O 1
ATOM 1930 N N . LEU A 1 244 ? 23.996 5.133 -37.345 1.00 80.19 244 LEU A N 1
ATOM 1931 C CA . LEU A 1 244 ? 23.911 6.541 -36.938 1.00 80.19 244 LEU A CA 1
ATOM 1932 C C . LEU A 1 244 ? 24.304 6.740 -35.469 1.00 80.19 244 LEU A C 1
ATOM 1934 O O . LEU A 1 244 ? 23.919 5.956 -34.592 1.00 80.19 244 LEU A O 1
ATOM 1938 N N . SER A 1 245 ? 25.020 7.831 -35.186 1.00 83.75 245 SER A N 1
ATOM 1939 C CA . SER A 1 245 ? 25.226 8.296 -33.810 1.00 83.75 245 S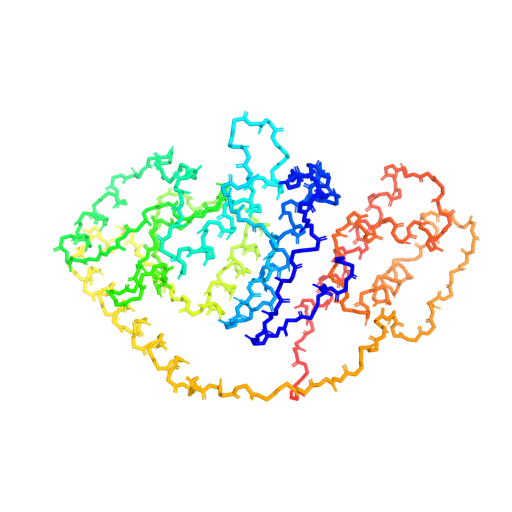ER A CA 1
ATOM 1940 C C . SER A 1 245 ? 23.887 8.684 -33.181 1.00 83.75 245 SER A C 1
ATOM 1942 O O . SER A 1 245 ? 22.989 9.149 -33.881 1.00 83.75 245 SER A O 1
ATOM 1944 N N . ILE A 1 246 ? 23.753 8.540 -31.858 1.00 83.81 246 ILE A N 1
ATOM 1945 C CA . ILE A 1 246 ? 22.514 8.895 -31.147 1.00 83.81 246 ILE A CA 1
ATOM 1946 C C . ILE A 1 246 ? 22.124 10.364 -31.376 1.00 83.81 246 ILE A C 1
ATOM 1948 O O . ILE A 1 246 ? 20.942 10.676 -31.436 1.00 83.81 246 ILE A O 1
ATOM 1952 N N . ASP A 1 247 ? 23.105 11.248 -31.585 1.00 82.88 247 ASP A N 1
ATOM 1953 C CA . ASP A 1 247 ? 22.869 12.679 -31.807 1.00 82.88 247 ASP A CA 1
ATOM 1954 C C . ASP A 1 247 ? 22.301 13.016 -33.188 1.00 82.88 247 ASP A C 1
ATOM 1956 O O . ASP A 1 247 ? 21.700 14.070 -33.377 1.00 82.88 247 ASP A O 1
ATOM 1960 N N . GLN A 1 248 ? 22.487 12.107 -34.143 1.00 81.88 248 GLN A N 1
ATOM 1961 C CA . GLN A 1 248 ? 21.990 12.227 -35.511 1.00 81.88 248 GLN A CA 1
ATOM 1962 C C . GLN A 1 248 ? 20.591 11.620 -35.667 1.00 81.88 248 GLN A C 1
ATOM 1964 O O . GLN A 1 248 ? 20.019 11.692 -36.752 1.00 81.88 248 GLN A O 1
ATOM 1969 N N . ARG A 1 249 ? 20.046 11.013 -34.604 1.00 83.81 249 ARG A N 1
ATOM 1970 C CA . ARG A 1 249 ? 18.685 10.474 -34.593 1.00 83.81 249 ARG A CA 1
ATOM 1971 C C . ARG A 1 249 ? 17.693 11.552 -34.194 1.00 83.81 249 ARG A C 1
ATOM 1973 O O . ARG A 1 249 ? 17.907 12.267 -33.211 1.00 83.81 249 ARG A O 1
ATOM 1980 N N . GLY A 1 250 ? 16.609 11.651 -34.956 1.00 82.81 250 GLY A N 1
ATOM 1981 C CA . GLY A 1 250 ? 15.525 12.577 -34.655 1.00 82.81 250 GLY A CA 1
ATOM 1982 C C . GLY A 1 250 ? 14.771 12.149 -33.399 1.00 82.81 250 GLY A C 1
ATOM 1983 O O . GLY A 1 250 ? 14.568 10.959 -33.164 1.00 82.81 250 GLY A O 1
ATOM 1984 N N . ASP A 1 251 ? 14.317 13.114 -32.604 1.00 80.06 251 ASP A N 1
ATOM 1985 C CA . ASP A 1 251 ? 13.569 12.821 -31.376 1.00 80.06 251 ASP A CA 1
ATOM 1986 C C . ASP A 1 251 ? 12.253 12.089 -31.681 1.00 80.06 251 ASP A C 1
ATOM 1988 O O . ASP A 1 251 ? 11.868 11.168 -30.964 1.00 80.06 251 ASP A O 1
ATOM 1992 N N . GLU A 1 252 ? 11.604 12.407 -32.806 1.00 78.50 252 GLU A N 1
ATOM 1993 C CA . GLU A 1 252 ? 10.397 11.702 -33.253 1.00 78.50 252 GLU A CA 1
ATOM 1994 C C . GLU A 1 252 ? 10.645 10.234 -33.613 1.00 78.50 252 GLU A C 1
ATOM 1996 O O . GLU A 1 252 ? 9.797 9.394 -33.325 1.00 78.50 252 GLU A O 1
ATOM 2001 N N . GLU A 1 253 ? 11.806 9.901 -34.184 1.00 83.62 253 GLU A N 1
ATOM 2002 C CA . GLU A 1 253 ? 12.189 8.514 -34.487 1.00 83.62 253 GLU A CA 1
ATOM 2003 C C . GLU A 1 253 ? 12.304 7.700 -33.190 1.00 83.62 253 GLU A C 1
ATOM 2005 O O . GLU A 1 253 ? 11.777 6.592 -33.085 1.00 83.62 253 GLU A O 1
ATOM 2010 N N . LEU A 1 254 ? 12.947 8.277 -32.168 1.00 86.38 254 LEU A N 1
ATOM 2011 C CA . LEU A 1 254 ? 13.091 7.646 -30.857 1.00 86.38 254 LEU A CA 1
ATOM 2012 C C . LEU A 1 254 ? 11.735 7.485 -30.164 1.00 86.38 254 LEU A C 1
ATOM 2014 O O . LEU A 1 254 ? 11.443 6.410 -29.642 1.00 86.38 254 LEU A O 1
ATOM 2018 N N . VAL A 1 255 ? 10.884 8.513 -30.204 1.00 84.31 255 VAL A N 1
ATOM 2019 C CA . VAL A 1 255 ? 9.528 8.464 -29.640 1.00 84.31 255 VAL A CA 1
ATOM 2020 C C . VAL A 1 255 ? 8.661 7.419 -30.349 1.00 84.31 255 VAL A C 1
ATOM 2022 O O . VAL A 1 255 ? 7.941 6.689 -29.676 1.00 84.31 255 VAL A O 1
ATOM 2025 N N . GLN A 1 256 ? 8.753 7.275 -31.675 1.00 82.62 256 GLN A N 1
ATOM 2026 C CA . GLN A 1 256 ? 8.028 6.236 -32.421 1.00 82.62 256 GLN A CA 1
ATOM 2027 C C . GLN A 1 256 ? 8.500 4.820 -32.074 1.00 82.62 256 GLN A C 1
ATOM 2029 O O . GLN A 1 256 ? 7.682 3.908 -31.973 1.00 82.62 256 GLN A O 1
ATOM 2034 N N . LEU A 1 257 ? 9.803 4.620 -31.861 1.00 86.31 257 LEU A N 1
ATOM 2035 C CA . LEU A 1 257 ? 10.337 3.336 -31.401 1.00 86.31 257 LEU A CA 1
ATOM 2036 C C . LEU A 1 257 ? 9.877 2.999 -29.984 1.00 86.31 257 LEU A C 1
ATOM 2038 O O . LEU A 1 257 ? 9.555 1.845 -29.713 1.00 86.31 257 LEU A O 1
ATOM 2042 N N . ILE A 1 258 ? 9.814 3.995 -29.098 1.00 85.12 258 ILE A N 1
ATOM 2043 C CA . ILE A 1 258 ? 9.274 3.830 -27.745 1.00 85.12 258 ILE A CA 1
ATOM 2044 C C . ILE A 1 258 ? 7.781 3.500 -27.818 1.00 85.12 258 ILE A C 1
ATOM 2046 O O . ILE A 1 258 ? 7.353 2.535 -27.194 1.00 85.12 258 ILE A O 1
ATOM 2050 N N . ALA A 1 259 ? 7.011 4.223 -28.633 1.00 79.69 259 ALA A N 1
ATOM 2051 C CA . ALA A 1 259 ? 5.593 3.955 -28.856 1.00 79.69 259 ALA A CA 1
ATOM 2052 C C . ALA A 1 259 ? 5.351 2.534 -29.387 1.00 79.69 259 ALA A C 1
ATOM 2054 O O . ALA 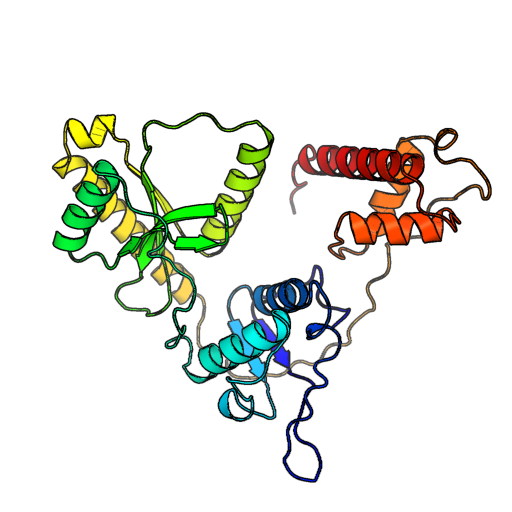A 1 259 ? 4.456 1.837 -28.916 1.00 79.69 259 ALA A O 1
ATOM 2055 N N . TRP A 1 260 ? 6.173 2.077 -30.336 1.00 83.56 260 TRP A N 1
ATOM 2056 C CA . TRP A 1 260 ? 6.103 0.713 -30.855 1.00 83.56 260 TRP A CA 1
ATOM 2057 C C . TRP A 1 260 ? 6.487 -0.323 -29.795 1.00 83.56 260 TRP A C 1
ATOM 2059 O O . TRP A 1 260 ? 5.763 -1.299 -29.623 1.00 83.56 260 TRP A O 1
ATOM 2069 N N . LEU A 1 261 ? 7.565 -0.111 -29.037 1.00 79.56 261 LEU A N 1
ATOM 2070 C CA . LEU A 1 261 ? 7.945 -1.002 -27.938 1.00 79.56 261 LEU A CA 1
ATOM 2071 C C . LEU A 1 261 ? 6.838 -1.105 -26.889 1.00 79.56 261 LEU A C 1
ATOM 2073 O O . LEU A 1 261 ? 6.497 -2.205 -26.472 1.00 79.56 261 LEU A O 1
ATOM 2077 N N . GLU A 1 262 ? 6.251 0.021 -26.493 1.00 71.19 262 GLU A N 1
ATOM 2078 C CA . GLU A 1 262 ? 5.177 0.059 -25.500 1.00 71.19 262 GLU A CA 1
ATOM 2079 C C . GLU A 1 262 ? 3.817 -0.410 -26.054 1.00 71.19 262 GLU A C 1
ATOM 2081 O O . GLU A 1 262 ? 2.922 -0.727 -25.271 1.00 71.19 262 GLU A O 1
ATOM 2086 N N . SER A 1 263 ? 3.662 -0.556 -27.378 1.00 70.19 263 SER A N 1
ATOM 2087 C CA . SER A 1 263 ? 2.422 -1.052 -28.006 1.00 70.19 263 SER A CA 1
ATOM 2088 C C . SER A 1 263 ? 2.072 -2.503 -27.649 1.00 70.19 263 SER A C 1
ATOM 2090 O O . SER A 1 263 ? 0.930 -2.924 -27.832 1.00 70.19 263 SER A O 1
ATOM 2092 N N . ASP A 1 264 ? 3.028 -3.279 -27.128 1.00 63.94 264 ASP A N 1
ATOM 2093 C CA . ASP A 1 264 ? 2.773 -4.632 -26.618 1.00 63.94 264 ASP A CA 1
ATOM 2094 C C . ASP A 1 264 ? 2.167 -4.662 -25.207 1.00 63.94 264 ASP A C 1
ATOM 2096 O O . ASP A 1 264 ? 1.886 -5.743 -24.681 1.00 63.94 264 ASP A O 1
ATOM 2100 N N . GLY A 1 265 ? 1.971 -3.493 -24.588 1.00 51.50 265 GLY A N 1
ATOM 2101 C CA . GLY A 1 265 ? 1.400 -3.352 -23.253 1.00 51.50 265 GLY A CA 1
ATOM 2102 C C . GLY A 1 265 ? 2.306 -3.853 -22.124 1.00 51.50 265 GLY A C 1
ATOM 2103 O O . GLY A 1 265 ? 1.883 -3.846 -20.965 1.00 51.50 265 GLY A O 1
ATOM 2104 N N . ARG A 1 266 ? 3.550 -4.274 -22.411 1.00 57.41 266 ARG A N 1
ATOM 2105 C CA . ARG A 1 266 ? 4.505 -4.675 -21.372 1.00 57.41 266 ARG A CA 1
ATOM 2106 C C . ARG A 1 266 ? 5.002 -3.428 -20.662 1.00 57.41 266 ARG A C 1
ATOM 2108 O O . ARG A 1 266 ? 5.688 -2.589 -21.245 1.00 57.41 266 ARG A O 1
ATOM 2115 N N . LEU A 1 267 ? 4.719 -3.340 -19.365 1.00 44.06 267 LEU A N 1
ATOM 2116 C CA . LEU A 1 267 ? 5.342 -2.320 -18.525 1.00 44.06 267 LEU A CA 1
ATOM 2117 C C . LEU A 1 267 ? 6.851 -2.559 -18.531 1.00 44.06 267 LEU A C 1
ATOM 2119 O O . LEU A 1 267 ? 7.315 -3.649 -18.216 1.00 44.06 267 LEU A O 1
ATOM 2123 N N . ARG A 1 268 ? 7.616 -1.541 -18.885 1.00 65.19 268 ARG A N 1
ATOM 2124 C CA . ARG A 1 268 ? 9.072 -1.580 -18.852 1.00 65.19 268 ARG A CA 1
ATOM 2125 C C . ARG A 1 268 ? 9.559 -0.457 -17.964 1.00 65.19 268 ARG A C 1
ATOM 2127 O O . ARG A 1 268 ? 9.034 0.657 -17.990 1.00 65.19 268 ARG A O 1
ATOM 2134 N N . THR A 1 269 ? 10.574 -0.739 -17.165 1.00 67.88 269 THR A N 1
ATOM 2135 C CA . THR A 1 269 ? 11.336 0.325 -16.512 1.00 67.88 269 THR A CA 1
ATOM 2136 C C . THR A 1 269 ? 12.077 1.153 -17.562 1.00 67.88 269 THR A C 1
ATOM 2138 O O . THR A 1 269 ? 12.317 0.695 -18.681 1.00 67.88 269 THR A O 1
ATOM 2141 N N . ASN A 1 270 ? 12.492 2.370 -17.199 1.00 71.44 270 ASN A N 1
ATOM 2142 C CA . ASN A 1 270 ? 13.312 3.193 -18.096 1.00 71.44 270 ASN A CA 1
ATOM 2143 C C . ASN A 1 270 ? 14.592 2.457 -18.505 1.00 71.44 270 ASN A C 1
ATOM 2145 O O . ASN A 1 270 ? 15.004 2.543 -19.653 1.00 71.44 270 ASN A O 1
ATOM 2149 N N . GLU A 1 271 ? 15.188 1.682 -17.597 1.00 72.94 271 GLU A N 1
ATOM 2150 C CA . GLU A 1 271 ? 16.400 0.915 -17.885 1.00 72.94 271 GLU A CA 1
ATOM 2151 C C . GLU A 1 271 ? 16.157 -0.245 -18.859 1.00 72.94 271 GLU A C 1
ATOM 2153 O O . GLU A 1 271 ? 17.000 -0.514 -19.716 1.00 72.94 271 GLU A O 1
ATOM 2158 N N . GLU A 1 272 ? 15.007 -0.915 -18.766 1.00 71.44 272 GLU A N 1
ATOM 2159 C CA . GLU A 1 272 ? 14.608 -1.968 -19.707 1.00 71.44 272 GLU A CA 1
ATOM 2160 C C . GLU A 1 272 ? 14.303 -1.391 -21.092 1.00 71.44 272 GLU A C 1
ATOM 2162 O O . GLU A 1 272 ? 14.797 -1.925 -22.085 1.00 71.44 272 GLU A O 1
ATOM 2167 N N . LEU A 1 273 ? 13.595 -0.255 -21.161 1.00 77.62 273 LEU A N 1
ATOM 2168 C CA . LEU A 1 273 ? 13.388 0.481 -22.414 1.00 77.62 273 LEU A CA 1
ATOM 2169 C C . LEU A 1 273 ? 14.717 0.900 -23.034 1.00 77.62 273 LEU A C 1
ATOM 2171 O O . LEU A 1 273 ? 14.942 0.658 -24.214 1.00 77.62 273 LEU A O 1
ATOM 2175 N N . VAL A 1 274 ? 15.631 1.465 -22.243 1.00 82.06 274 VAL A N 1
ATOM 2176 C CA . VAL A 1 274 ? 16.973 1.839 -22.709 1.00 82.06 274 VAL A CA 1
ATOM 2177 C C . VAL A 1 274 ? 17.714 0.622 -23.264 1.00 82.06 274 VAL A C 1
ATOM 2179 O O . VAL A 1 274 ? 18.332 0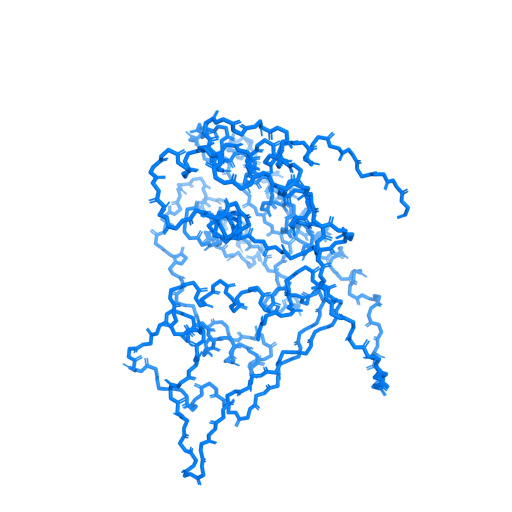.718 -24.322 1.00 82.06 274 VAL A O 1
ATOM 2182 N N . LYS A 1 275 ? 17.636 -0.537 -22.601 1.00 81.50 275 LYS A N 1
ATOM 2183 C CA . LYS A 1 275 ? 18.293 -1.769 -23.055 1.00 81.50 275 LYS A CA 1
ATOM 2184 C C . LYS A 1 275 ? 17.703 -2.300 -24.367 1.00 81.50 275 LYS A C 1
ATOM 2186 O O . LYS A 1 275 ? 18.463 -2.677 -25.260 1.00 81.50 275 LYS A O 1
ATOM 2191 N N . GLU A 1 276 ? 16.379 -2.324 -24.499 1.00 84.31 276 GLU A N 1
ATOM 2192 C CA . GLU A 1 276 ? 15.699 -2.765 -25.724 1.00 84.31 276 GLU A CA 1
ATOM 2193 C C . GLU A 1 276 ? 15.948 -1.793 -26.885 1.00 84.31 276 GLU A C 1
ATOM 2195 O O . GLU A 1 276 ? 16.315 -2.226 -27.978 1.00 84.31 276 GLU A O 1
ATOM 2200 N N . LEU A 1 277 ? 15.879 -0.483 -26.631 1.00 88.19 277 LEU A N 1
ATOM 2201 C CA . LEU A 1 277 ? 16.226 0.557 -27.602 1.00 88.19 277 LEU A CA 1
ATOM 2202 C C . LEU A 1 277 ? 17.682 0.439 -28.047 1.00 88.19 277 LEU A C 1
ATOM 2204 O O . LEU A 1 277 ? 17.960 0.487 -29.238 1.00 88.19 277 LEU A O 1
ATOM 2208 N N . MET A 1 278 ? 18.628 0.221 -27.132 1.00 88.12 278 MET A N 1
ATOM 2209 C CA . MET A 1 278 ? 20.027 -0.005 -27.504 1.00 88.12 278 MET A CA 1
ATOM 2210 C C . MET A 1 278 ? 20.196 -1.215 -28.430 1.00 88.12 278 MET A C 1
ATOM 2212 O O . MET A 1 278 ? 20.975 -1.141 -29.381 1.00 88.12 278 MET A O 1
ATOM 2216 N N . SER A 1 279 ? 19.459 -2.301 -28.178 1.00 85.88 279 SER A N 1
ATOM 2217 C CA . SER A 1 279 ? 19.474 -3.493 -29.031 1.00 85.88 279 SER A CA 1
ATOM 2218 C C . SER A 1 279 ? 18.896 -3.209 -30.420 1.00 85.88 279 SER A C 1
ATOM 2220 O O . SER A 1 279 ? 19.498 -3.608 -31.414 1.00 85.88 279 SER A O 1
ATOM 2222 N N . LEU A 1 280 ? 17.766 -2.499 -30.501 1.00 86.44 280 LEU A N 1
ATOM 2223 C CA . LEU A 1 280 ? 17.122 -2.125 -31.768 1.00 86.44 280 LEU A CA 1
ATOM 2224 C C . LEU A 1 280 ? 17.965 -1.144 -32.588 1.00 86.44 280 LEU A C 1
ATOM 2226 O O . LEU A 1 280 ? 18.063 -1.267 -33.805 1.00 86.44 280 LEU A O 1
ATOM 2230 N N . LEU A 1 281 ? 18.600 -0.183 -31.917 1.00 87.00 281 LEU A N 1
ATOM 2231 C CA . LEU A 1 281 ? 19.435 0.843 -32.541 1.00 87.00 281 LEU A CA 1
ATOM 2232 C C . LEU A 1 281 ? 20.854 0.342 -32.873 1.00 87.00 281 LEU A C 1
ATOM 2234 O O . LEU A 1 281 ? 21.613 1.047 -33.542 1.00 87.00 281 LEU A O 1
ATOM 2238 N N . GLY A 1 282 ? 21.222 -0.864 -32.421 1.00 84.56 282 GLY A N 1
ATOM 2239 C CA . GLY A 1 282 ? 22.511 -1.502 -32.701 1.00 84.56 282 GLY A CA 1
ATOM 2240 C C . GLY A 1 282 ? 23.688 -0.980 -31.866 1.00 84.56 282 GLY A C 1
ATOM 2241 O O . GLY A 1 282 ? 24.848 -1.177 -32.239 1.00 84.56 282 GLY A O 1
ATOM 2242 N N . TYR A 1 283 ? 23.432 -0.316 -30.734 1.00 84.75 283 TYR A N 1
ATOM 2243 C CA . TYR A 1 283 ? 24.485 0.231 -29.877 1.00 84.75 283 TYR A CA 1
ATOM 2244 C C . TYR A 1 283 ? 25.073 -0.831 -28.946 1.00 84.75 283 TYR A C 1
ATOM 2246 O O . TYR A 1 283 ? 24.418 -1.322 -28.031 1.00 84.75 283 TYR A O 1
ATOM 2254 N N . LYS A 1 284 ? 26.363 -1.138 -29.128 1.00 81.12 284 LYS A N 1
ATOM 2255 C CA . LYS A 1 284 ? 27.090 -2.117 -28.296 1.00 81.12 284 LYS A CA 1
ATOM 2256 C C . LYS A 1 284 ? 27.603 -1.555 -26.966 1.00 81.12 284 LYS A C 1
ATOM 2258 O O . LYS A 1 284 ? 27.959 -2.326 -26.081 1.00 81.12 284 LYS A O 1
ATOM 2263 N N . ARG A 1 285 ? 27.701 -0.229 -26.825 1.00 81.38 285 ARG A N 1
ATOM 2264 C CA . ARG A 1 285 ? 28.235 0.440 -25.626 1.00 81.38 285 ARG A CA 1
ATOM 2265 C C . ARG A 1 285 ? 27.222 1.440 -25.079 1.00 81.38 285 ARG A C 1
ATOM 2267 O O . ARG A 1 285 ? 26.705 2.258 -25.833 1.00 81.38 285 ARG A O 1
ATOM 2274 N N . ARG A 1 286 ? 26.981 1.385 -23.767 1.00 81.81 286 ARG A N 1
ATOM 2275 C CA . ARG A 1 286 ? 26.131 2.332 -23.033 1.00 81.81 286 ARG A CA 1
ATOM 2276 C C . ARG A 1 286 ? 26.989 3.508 -22.573 1.00 81.81 286 ARG A C 1
ATOM 2278 O O . ARG A 1 286 ? 27.696 3.408 -21.578 1.00 81.81 286 ARG A O 1
ATOM 2285 N N . GLY A 1 287 ? 27.000 4.581 -23.361 1.00 82.31 287 GLY A N 1
ATOM 2286 C CA . GLY A 1 287 ? 27.705 5.821 -23.026 1.00 82.31 287 GLY A CA 1
ATOM 2287 C C . GLY A 1 287 ? 26.767 6.866 -22.406 1.00 82.31 287 GLY A C 1
ATOM 2288 O O . GLY A 1 287 ? 25.583 6.864 -22.747 1.00 82.31 287 GLY A O 1
ATOM 2289 N N . PRO A 1 288 ? 27.277 7.816 -21.596 1.00 75.25 288 PRO A N 1
ATOM 2290 C CA . PRO A 1 288 ? 26.456 8.841 -20.936 1.00 75.25 288 PRO A CA 1
ATOM 2291 C C . PRO A 1 288 ? 25.579 9.647 -21.903 1.00 75.25 288 PRO A C 1
ATOM 2293 O O . PRO A 1 288 ? 24.440 9.966 -21.597 1.00 75.25 288 PRO A O 1
ATOM 2296 N N . ARG A 1 289 ? 26.082 9.924 -23.114 1.00 80.31 289 ARG A N 1
ATOM 2297 C CA . ARG A 1 289 ? 25.339 10.657 -24.155 1.00 80.31 289 ARG A CA 1
ATOM 2298 C C . ARG A 1 289 ? 24.131 9.878 -24.682 1.00 80.31 289 ARG A C 1
ATOM 2300 O O . ARG A 1 289 ? 23.056 10.447 -24.834 1.00 80.31 289 ARG A O 1
ATOM 2307 N N . ILE A 1 290 ? 24.305 8.574 -24.923 1.00 84.38 290 ILE A N 1
ATOM 2308 C CA . ILE A 1 290 ? 23.221 7.675 -25.350 1.00 84.38 290 ILE A CA 1
ATOM 2309 C C . ILE A 1 290 ? 22.168 7.604 -24.250 1.00 84.38 290 ILE A C 1
ATOM 2311 O O . ILE A 1 290 ? 20.977 7.719 -24.514 1.00 84.38 290 ILE A O 1
ATOM 2315 N N . GLU A 1 291 ? 22.624 7.468 -23.010 1.00 81.81 291 GLU A N 1
ATOM 2316 C CA . GLU A 1 291 ? 21.753 7.354 -21.854 1.00 81.81 291 GLU A CA 1
ATOM 2317 C C . GLU A 1 291 ? 20.904 8.608 -21.632 1.00 81.81 291 GLU A C 1
ATOM 2319 O O . GLU A 1 291 ? 19.686 8.493 -21.520 1.00 81.81 291 GLU A O 1
ATOM 2324 N N . THR A 1 292 ? 21.505 9.799 -21.636 1.00 83.19 292 THR A N 1
ATOM 2325 C CA . THR A 1 292 ? 20.768 11.063 -21.491 1.00 83.19 292 THR A CA 1
ATOM 2326 C C . THR A 1 292 ? 19.716 11.229 -22.584 1.00 83.19 292 THR A C 1
ATOM 2328 O O . THR A 1 292 ? 18.580 11.603 -22.298 1.00 83.19 292 THR A O 1
ATOM 2331 N N . ARG A 1 293 ? 20.067 10.915 -23.836 1.00 86.69 293 ARG A N 1
ATOM 2332 C CA . ARG A 1 293 ? 19.174 11.118 -24.980 1.00 86.69 293 ARG A CA 1
ATOM 2333 C C . ARG A 1 293 ? 18.001 10.138 -24.998 1.00 86.69 293 ARG A C 1
ATOM 2335 O O . ARG A 1 293 ? 16.868 10.560 -25.207 1.00 86.69 293 ARG A O 1
ATOM 2342 N N . LEU A 1 294 ? 18.242 8.858 -24.703 1.00 88.00 294 LEU A N 1
ATOM 2343 C CA . LEU A 1 294 ? 17.167 7.866 -24.594 1.00 88.00 294 LEU A CA 1
ATOM 2344 C C . LEU A 1 294 ? 16.225 8.178 -23.423 1.00 88.00 294 LEU A C 1
ATOM 2346 O O . LEU A 1 294 ? 15.012 8.080 -23.582 1.00 88.00 294 LEU A O 1
ATOM 2350 N N . HIS A 1 295 ? 16.749 8.626 -22.278 1.00 84.62 295 HIS A N 1
ATOM 2351 C CA . HIS A 1 295 ? 15.905 9.074 -21.166 1.00 84.62 295 HIS A CA 1
ATOM 2352 C C . HIS A 1 295 ? 15.065 10.309 -21.519 1.00 84.62 295 HIS A C 1
ATOM 2354 O O . HIS A 1 295 ? 13.892 10.364 -21.151 1.00 84.62 295 HIS A O 1
ATOM 2360 N N . GLY A 1 296 ? 15.630 11.271 -22.257 1.00 82.19 296 GLY A N 1
ATOM 2361 C CA . GLY A 1 296 ? 14.893 12.434 -22.757 1.00 82.19 296 GLY A CA 1
ATOM 2362 C C . GLY A 1 296 ? 13.705 12.040 -23.640 1.00 82.19 296 GLY A C 1
ATOM 2363 O O . GLY A 1 296 ? 12.587 12.487 -23.395 1.00 82.19 296 GLY A O 1
ATOM 2364 N N . ALA A 1 297 ? 13.923 11.133 -24.598 1.00 85.88 297 ALA A N 1
ATOM 2365 C CA . ALA A 1 297 ? 12.867 10.634 -25.482 1.00 85.88 297 ALA A CA 1
ATOM 2366 C C . ALA A 1 297 ? 11.779 9.843 -24.728 1.00 85.88 297 ALA A C 1
ATOM 2368 O O . ALA A 1 297 ? 10.593 9.994 -25.018 1.00 85.88 297 ALA A O 1
ATOM 2369 N N . ILE A 1 298 ? 12.159 9.040 -23.725 1.00 82.56 298 ILE A N 1
ATOM 2370 C CA . ILE A 1 298 ? 11.210 8.311 -22.862 1.00 82.56 298 ILE A CA 1
ATOM 2371 C C . ILE A 1 298 ? 10.308 9.281 -22.093 1.00 82.56 298 ILE A C 1
ATOM 2373 O O . ILE A 1 298 ? 9.098 9.069 -22.030 1.00 82.56 298 ILE A O 1
ATOM 2377 N N . ASN A 1 299 ? 10.872 10.351 -21.531 1.00 79.56 299 ASN A N 1
ATOM 2378 C CA . ASN A 1 299 ? 10.082 11.357 -20.820 1.00 79.56 299 ASN A CA 1
ATOM 2379 C C . ASN A 1 299 ? 9.127 12.082 -21.776 1.00 79.56 299 ASN A C 1
ATOM 2381 O O . ASN A 1 299 ? 7.935 12.159 -21.500 1.00 79.56 299 ASN A O 1
ATOM 2385 N N . GLN A 1 300 ? 9.620 12.498 -22.947 1.00 80.50 300 GLN A N 1
ATOM 2386 C CA . GLN A 1 300 ? 8.798 13.154 -23.964 1.00 80.50 300 GLN A CA 1
ATOM 2387 C C . GLN A 1 300 ? 7.615 12.283 -24.417 1.00 80.50 300 GLN A C 1
ATOM 2389 O O . GLN A 1 300 ? 6.506 12.785 -24.594 1.00 80.50 300 GLN A O 1
ATOM 2394 N N . TRP A 1 301 ? 7.830 10.980 -24.613 1.00 80.44 301 TRP A N 1
ATOM 2395 C CA . TRP A 1 301 ? 6.756 10.048 -24.952 1.00 80.44 301 TRP A CA 1
ATOM 2396 C C . TRP A 1 301 ? 5.700 9.954 -23.842 1.00 80.44 301 TRP A C 1
ATOM 2398 O O . TRP A 1 301 ? 4.504 10.038 -24.115 1.00 80.44 301 TRP A O 1
ATOM 2408 N N . ARG A 1 302 ? 6.123 9.848 -22.580 1.00 74.62 302 ARG A N 1
ATOM 2409 C CA . ARG A 1 302 ? 5.198 9.758 -21.439 1.00 74.62 302 ARG A CA 1
ATOM 2410 C C . ARG A 1 302 ? 4.386 11.026 -21.221 1.00 74.62 302 ARG A C 1
ATOM 2412 O O . ARG A 1 302 ? 3.206 10.930 -20.881 1.00 74.62 302 ARG A O 1
ATOM 2419 N N . ASP A 1 303 ? 4.977 12.187 -21.475 1.00 72.31 303 ASP A N 1
ATOM 2420 C CA . ASP A 1 303 ? 4.262 13.462 -21.441 1.00 72.31 303 ASP A CA 1
ATOM 2421 C C . ASP A 1 303 ? 3.156 13.494 -22.511 1.00 72.31 303 ASP A C 1
ATOM 2423 O O . ASP A 1 303 ? 2.022 13.879 -22.222 1.00 72.31 303 ASP A O 1
ATOM 2427 N N . ARG A 1 304 ? 3.435 12.991 -23.727 1.00 74.44 304 ARG A N 1
ATOM 2428 C CA . ARG A 1 304 ? 2.439 12.886 -24.815 1.00 74.44 304 ARG A CA 1
ATOM 2429 C C . ARG A 1 304 ? 1.276 11.956 -24.458 1.00 74.44 304 ARG A C 1
ATOM 2431 O O . ARG A 1 304 ? 0.120 12.304 -24.697 1.00 74.44 304 ARG A O 1
ATOM 2438 N N . VAL A 1 305 ? 1.562 10.799 -23.862 1.00 59.78 305 VAL A N 1
ATOM 2439 C CA . VAL A 1 305 ? 0.524 9.853 -23.412 1.00 59.78 305 VAL A CA 1
ATOM 2440 C C . VAL A 1 305 ? -0.319 10.460 -22.284 1.00 59.78 305 VAL A C 1
ATOM 2442 O O . VAL A 1 305 ? -1.537 10.321 -22.290 1.00 59.78 305 VAL A O 1
ATOM 2445 N N . SER A 1 306 ? 0.299 11.208 -21.366 1.00 50.53 306 SER A N 1
ATOM 2446 C CA . SER A 1 306 ? -0.392 11.854 -20.238 1.00 50.53 306 SER A CA 1
ATOM 2447 C C . SER A 1 306 ? -1.314 13.010 -20.657 1.00 50.53 306 SER A C 1
ATOM 2449 O O . SER A 1 306 ? -2.256 13.337 -19.939 1.00 50.53 306 SER A O 1
ATOM 2451 N N . MET A 1 307 ? -1.060 13.632 -21.814 1.00 46.31 307 MET A N 1
ATOM 2452 C CA . MET A 1 307 ? -1.872 1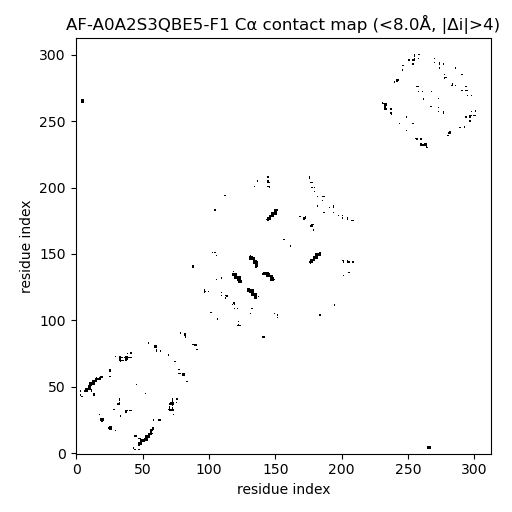4.722 -22.375 1.00 46.31 307 MET A CA 1
ATOM 2453 C C . MET A 1 307 ? -3.016 14.251 -23.286 1.00 46.31 307 MET A C 1
ATOM 2455 O O . MET A 1 307 ? -3.853 15.065 -23.676 1.00 46.31 307 MET A O 1
ATOM 2459 N N . THR A 1 308 ? -3.074 12.963 -23.634 1.00 40.88 308 THR A N 1
ATOM 2460 C CA . THR A 1 308 ? -4.128 12.422 -24.500 1.00 40.88 308 THR A CA 1
ATOM 2461 C C . THR A 1 308 ? -5.294 11.942 -23.623 1.00 40.88 308 THR A C 1
ATOM 2463 O O . THR A 1 308 ? -5.114 10.986 -22.870 1.00 40.88 308 THR A O 1
ATOM 2466 N N . PRO A 1 309 ? -6.482 12.583 -23.650 1.00 32.44 309 PRO A N 1
ATOM 2467 C CA . PRO A 1 309 ? -7.626 12.105 -22.878 1.00 32.44 309 PRO A CA 1
ATOM 2468 C C . PRO A 1 309 ? -8.036 10.706 -23.363 1.00 32.44 309 PRO A C 1
ATOM 2470 O O . PRO A 1 309 ? -7.915 10.427 -24.559 1.00 32.44 309 PRO A O 1
ATOM 2473 N N . PRO A 1 310 ? -8.531 9.821 -22.476 1.00 36.00 310 PRO A N 1
ATOM 2474 C CA . PRO A 1 310 ? -9.002 8.508 -22.890 1.00 36.00 310 PRO A CA 1
ATOM 2475 C C . PRO A 1 310 ? -10.153 8.690 -23.885 1.00 36.00 310 PRO A C 1
ATOM 2477 O O . PRO A 1 310 ? -11.225 9.184 -23.534 1.00 36.00 310 PRO A O 1
ATOM 2480 N N . SER A 1 311 ? -9.922 8.323 -25.145 1.00 33.22 311 SER A N 1
ATOM 2481 C CA . SER A 1 311 ? -10.983 8.153 -26.132 1.00 33.22 311 SER A CA 1
ATOM 2482 C C . SER A 1 311 ? -11.922 7.066 -25.621 1.00 33.22 311 SER A C 1
ATOM 2484 O O . SER A 1 311 ? -11.487 5.935 -25.401 1.00 33.22 311 SER A O 1
ATOM 2486 N N . GLY A 1 312 ? -13.178 7.433 -25.382 1.00 35.94 312 GLY A N 1
ATOM 2487 C CA . GLY A 1 312 ? -14.171 6.547 -24.794 1.00 35.94 312 GLY A CA 1
ATOM 2488 C C . GLY A 1 312 ? -14.493 5.339 -25.671 1.00 35.94 312 GLY A C 1
ATOM 2489 O O . GLY A 1 312 ? -14.626 5.472 -26.888 1.00 35.94 312 GLY A O 1
ATOM 2490 N N . ALA A 1 313 ? -14.651 4.193 -25.011 1.00 29.69 313 ALA A N 1
ATOM 2491 C CA . ALA A 1 313 ? -15.517 3.075 -25.378 1.00 29.69 313 ALA A CA 1
ATOM 2492 C C . ALA A 1 313 ? -15.730 2.206 -24.132 1.00 29.69 313 ALA A C 1
ATOM 2494 O O . ALA A 1 313 ? -14.715 1.885 -23.472 1.00 29.69 313 ALA A O 1
#

Secondary structure (DSSP, 8-state):
-TT-SS--EEEEEEE------TTS------GGGGSTTHHHHHHHHHTTEEEEEEEE-SS-GGGS-TTS---HHHHHHHHHHHHHHTTT------S-TTSSPPPHHHHHHHHHHHHTT--EEEEESSTT--EEEEEE-SSSTT-EEEEEEE--S-----HHHHHHHHHHHHHHHHTTPEEEEE-HHHHHH-HHHHHHHHHHHHHHHHHHHHHHHTT------------------SSSPPP--TT--GGGS-HHHHHHHHHHHHTT-----HHHHHHHHHHHHT--S--HHHHHHHHHHHHHHHHHHHHS-----

pLDDT: mean 73.86, std 18.17, range [26.12, 97.5]

Sequence (313 aa):
MERVQGDERDAVILSIGYGKDRSGTLPYRFGPLLHNGGERRLNVAITRARKTLTVVSSFDSRDMDPERKMSRGVELLRAFLEYAESHGDRLEREDNHDDVPLNPFELAVRDALTAKGLALVPQWGVSRYRLDFAVKHPKRPGEFVLAIECDGASYHAAPTARDRDRLRQQQLEALGWRFHRIWSTEWFRNPGGEVERVLRAYQAAITAADTSTSHLGPIIEKSVQMPVKAMTPQGPPPKVTPGLSIDQRGDEELVQLIAWLESDGRLRTNEELVKELMSLLGYKRRGPRIETRLHGAINQWRDRVSMTPPSGA

Solvent-accessible surface area (backbone atoms only — not comparable to full-atom values): 18959 Å² total; per-residue (Å²): 134,94,82,56,48,71,63,70,34,59,64,35,77,49,70,49,94,60,56,51,49,98,86,69,49,64,69,94,68,65,60,70,24,65,41,94,63,11,44,56,54,51,51,49,61,62,68,25,28,76,75,38,73,45,78,45,64,74,65,56,43,82,71,50,68,84,87,55,93,67,39,71,21,48,52,52,48,38,52,48,42,41,16,56,74,47,76,48,72,42,74,84,80,82,69,75,43,77,75,65,79,73,50,78,66,54,47,53,50,49,54,58,45,41,74,72,70,49,60,68,39,56,41,41,70,62,93,96,49,62,34,55,25,36,29,49,42,95,89,41,81,82,41,60,23,32,38,35,40,65,58,63,100,74,89,80,80,59,79,79,51,54,63,53,52,51,52,50,50,54,53,43,42,74,69,53,30,38,82,46,77,49,50,53,73,54,40,74,75,37,48,69,60,48,50,55,50,50,52,53,53,46,55,53,23,51,53,54,49,56,56,66,53,67,78,64,68,88,80,75,92,74,92,78,91,77,87,85,78,85,80,56,48,67,71,80,80,77,91,74,76,77,85,65,56,72,87,78,53,53,65,65,59,52,29,52,47,49,52,39,60,47,55,37,47,47,75,64,54,72,68,53,47,49,53,52,48,31,61,73,59,66,53,91,68,93,43,75,69,53,51,54,51,51,51,51,30,53,50,55,43,50,53,54,59,74,70,53,76,85,80,86,128

Mean predicted aligned error: 17.95 Å